Protein AF-A0A0F8ZTJ8-F1 (afdb_monomer_lite)

Radius of gyration: 29.64 Å; chains: 1; bounding box: 75×30×81 Å

Foldseek 3Di:
DDWPDDPVDGARWQWDQDPPQGIATDGQPHNDPVVSVVLNVVLVVCVVVVVSQLVNCNRVPLDHSVVQVVCVVVVNPLLRDGPQQSAQLLVLQVVCLVPDPDDPVVSVLSVLLSVLLVVQDDPNDGLNCSLVSLVSSCVVCLVPLVSSVSNLVSNLVSCCVPVRDPGPSNVSSVPPDGRDDDDDPDQDQDAPVVLVVLLVPFDPLLSLLLQLCLAQLDDSVQWQQVVQWDDDVQWIWTWGDDDPGIDIATDGCPDDRDHRPDDLVRSQVRSVPDPDPDDSNSSSVNNLVVCVVVVNDPVVSVRSND

pLDDT: mean 89.94, std 10.25, range [39.06, 98.31]

Secondary structure (DSSP, 8-state):
-----STT--PPEEEEEETTTEEEEEE-S---HHHHHHHHHHHHHHHHTT-HHHHHHHHHTSS-HHHHHHHHHTT-GGG---TTTSSBHHHHHHHHHHHS---HHHHHHHHHHHHHHHTTS-TT-BGGGHHHHHHHHHHHTTT-HHHHHHHHHHHHHHHHHHT-TT-HHHHHHHHSPPPPPPPP----PPPHHHHHHHHHHS-HHHHHHHHHHHHH---IIIIIITT-EEEETTEEEEEEEETTEEEEEEEE-SS-PPP--S-HHHHHHHHHTSSS---HHHHHHHHHHHHHHTT--HHHHHHHH-

Structure (mmCIF, N/CA/C/O backbone):
data_AF-A0A0F8ZTJ8-F1
#
_entry.id   AF-A0A0F8ZTJ8-F1
#
loop_
_atom_site.group_PDB
_atom_site.id
_atom_site.type_symbol
_atom_site.label_atom_id
_atom_site.label_alt_id
_atom_site.label_comp_id
_atom_site.label_asym_id
_atom_site.label_entity_id
_atom_site.label_seq_id
_atom_site.pdbx_PDB_ins_code
_atom_site.Cartn_x
_atom_site.Cartn_y
_atom_site.Cartn_z
_atom_site.occupancy
_atom_site.B_iso_or_equiv
_atom_site.auth_seq_id
_atom_site.auth_comp_id
_atom_site.auth_asym_id
_atom_site.auth_atom_id
_atom_site.pdbx_PDB_model_num
ATOM 1 N N . MET A 1 1 ? -31.359 4.319 43.689 1.00 46.50 1 MET A N 1
ATOM 2 C CA . MET A 1 1 ? -31.024 4.278 42.246 1.00 46.50 1 MET A CA 1
ATOM 3 C C . MET A 1 1 ? -31.509 5.568 41.610 1.00 46.50 1 MET A C 1
ATOM 5 O O . MET A 1 1 ? -32.707 5.733 41.454 1.00 46.50 1 MET A O 1
ATOM 9 N N . THR A 1 2 ? -30.616 6.508 41.314 1.00 40.88 2 THR A N 1
ATOM 10 C CA . THR A 1 2 ? -31.000 7.793 40.710 1.00 40.88 2 THR A CA 1
ATOM 11 C C . THR A 1 2 ? -30.867 7.669 39.195 1.00 40.88 2 THR A C 1
ATOM 13 O O . THR A 1 2 ? -29.761 7.525 38.681 1.00 40.88 2 THR A O 1
ATOM 16 N N . ALA A 1 3 ? -31.993 7.636 38.484 1.00 40.09 3 ALA A N 1
ATOM 17 C CA . ALA A 1 3 ? -32.023 7.660 37.026 1.00 40.09 3 ALA A CA 1
ATOM 18 C C . ALA A 1 3 ? -31.893 9.108 36.531 1.00 40.09 3 ALA A C 1
ATOM 20 O O . ALA A 1 3 ? -32.418 10.022 37.163 1.00 40.09 3 ALA A O 1
ATOM 21 N N . TRP A 1 4 ? -31.243 9.328 35.385 1.00 43.91 4 TRP A N 1
ATOM 22 C CA . TRP A 1 4 ? -31.397 10.592 34.667 1.00 43.91 4 TRP A CA 1
ATOM 23 C C . TRP A 1 4 ? -32.703 10.467 33.882 1.00 43.91 4 TRP A C 1
ATOM 25 O O . TRP A 1 4 ? -32.743 9.871 32.806 1.00 43.91 4 TRP A O 1
ATOM 35 N N . GLN A 1 5 ? -33.804 10.904 34.488 1.00 45.72 5 GLN A N 1
ATOM 36 C CA . GLN A 1 5 ? -35.096 10.987 33.817 1.00 45.72 5 GLN A CA 1
ATOM 37 C C . GLN A 1 5 ? -35.321 12.433 33.392 1.00 45.72 5 GLN A C 1
ATOM 39 O O . GLN A 1 5 ? -35.841 13.240 34.152 1.00 45.72 5 GLN A O 1
ATOM 44 N N . SER A 1 6 ? -34.945 12.746 32.156 1.00 39.84 6 SER A N 1
ATOM 45 C CA . SER A 1 6 ? -35.575 13.839 31.423 1.00 39.84 6 SER A CA 1
ATOM 46 C C . SER A 1 6 ? -36.781 13.243 30.683 1.00 39.84 6 SER A C 1
ATOM 48 O O . SER A 1 6 ? -36.645 12.270 29.940 1.00 39.84 6 SER A O 1
ATOM 50 N N . ASN A 1 7 ? -37.989 13.744 30.958 1.00 39.06 7 ASN A N 1
ATOM 51 C CA . ASN A 1 7 ? -39.230 13.435 30.226 1.00 39.06 7 ASN A CA 1
ATOM 52 C C . ASN A 1 7 ? -39.572 11.939 30.020 1.00 39.06 7 ASN A C 1
ATOM 54 O O . ASN A 1 7 ? -39.909 11.525 28.911 1.00 39.06 7 ASN A O 1
ATOM 58 N N . LYS A 1 8 ? -39.493 11.097 31.068 1.00 47.09 8 LYS A N 1
ATOM 59 C CA . LYS A 1 8 ? -39.833 9.647 31.023 1.00 47.09 8 LYS A CA 1
ATOM 60 C C . LYS A 1 8 ? -39.079 8.831 29.945 1.00 47.09 8 LYS A C 1
ATOM 62 O O . LYS A 1 8 ? -39.413 7.674 29.682 1.00 47.09 8 LYS A O 1
ATOM 67 N N . ARG A 1 9 ? -38.020 9.390 29.349 1.00 48.97 9 ARG A N 1
ATOM 68 C CA . ARG A 1 9 ? -37.145 8.758 28.354 1.00 48.97 9 ARG A CA 1
ATOM 69 C C . ARG A 1 9 ? -35.707 8.833 28.869 1.00 48.97 9 ARG A C 1
ATOM 71 O O . ARG A 1 9 ? -35.021 9.826 28.686 1.00 48.97 9 ARG A O 1
ATOM 78 N N . GLY A 1 10 ? -35.256 7.778 29.544 1.00 63.38 10 GLY A N 1
ATOM 79 C CA . GLY A 1 10 ? -33.895 7.700 30.078 1.00 63.38 10 GLY A CA 1
ATOM 80 C C . GLY A 1 10 ? -33.459 6.264 30.355 1.00 63.38 10 GLY A C 1
ATOM 81 O O . GLY A 1 10 ? -34.294 5.363 30.471 1.00 63.38 10 GLY A O 1
ATOM 82 N N . THR A 1 11 ? -32.148 6.050 30.426 1.00 80.25 11 THR A N 1
ATOM 83 C CA . THR A 1 11 ? -31.515 4.773 30.794 1.00 80.25 11 THR A CA 1
ATOM 84 C C . THR A 1 11 ? -31.002 4.843 32.227 1.00 80.25 11 THR A C 1
ATOM 86 O O . THR A 1 11 ? -30.747 5.934 32.743 1.00 80.25 11 THR A O 1
ATOM 89 N N . LEU A 1 12 ? -30.806 3.695 32.871 1.00 84.19 12 LEU A N 1
ATOM 90 C CA . LEU A 1 12 ? -30.227 3.647 34.211 1.00 84.19 12 LEU A CA 1
ATOM 91 C C . LEU A 1 12 ? -28.815 4.263 34.204 1.00 84.19 12 LEU A C 1
ATOM 93 O O . LEU A 1 12 ? -28.109 4.195 33.194 1.00 84.19 12 LEU A O 1
ATOM 97 N N . ILE A 1 13 ? -28.400 4.885 35.308 1.00 85.12 13 ILE A N 1
ATOM 98 C CA . ILE A 1 13 ? -27.066 5.491 35.416 1.00 85.12 13 ILE A CA 1
ATOM 99 C C . ILE A 1 13 ? -26.073 4.450 35.921 1.00 85.12 13 ILE A C 1
ATOM 101 O O . ILE A 1 13 ? -26.285 3.821 36.958 1.0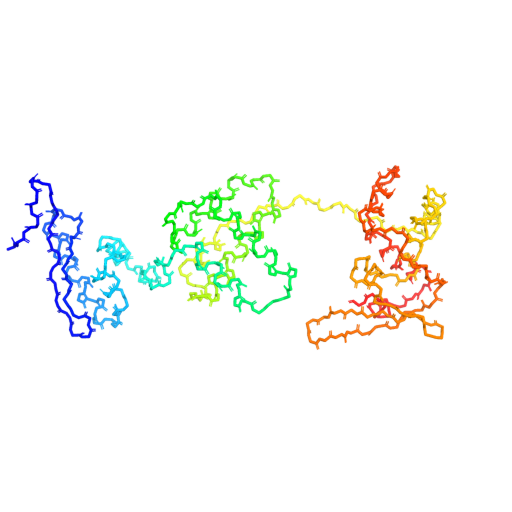0 85.12 13 ILE A O 1
ATOM 105 N N . LEU A 1 14 ? -24.952 4.336 35.217 1.00 87.62 14 LEU A N 1
ATOM 106 C CA . LEU A 1 14 ? -23.765 3.653 35.699 1.00 87.62 14 LEU A CA 1
ATOM 107 C C . LEU A 1 14 ? -22.948 4.650 36.526 1.00 87.62 14 LEU A C 1
ATOM 109 O O . LEU A 1 14 ? -22.481 5.658 35.991 1.00 87.62 14 LEU A O 1
ATOM 113 N N . LYS A 1 15 ? -22.831 4.404 37.836 1.00 91.06 15 LYS A N 1
ATOM 114 C CA . LYS A 1 15 ? -22.113 5.274 38.777 1.00 91.06 15 LYS A CA 1
ATOM 115 C C . LYS A 1 15 ? -21.113 4.457 39.589 1.00 91.06 15 LYS A C 1
ATOM 117 O O . LYS A 1 15 ? -21.513 3.680 40.453 1.00 91.06 15 LYS A O 1
ATOM 122 N N . ARG A 1 16 ? -19.823 4.650 39.323 1.00 92.94 16 ARG A N 1
ATOM 123 C CA . ARG A 1 16 ? -18.706 3.954 39.979 1.00 92.94 16 ARG A CA 1
ATOM 124 C C . ARG A 1 16 ? -17.533 4.907 40.167 1.00 92.94 16 ARG A C 1
ATOM 126 O O . ARG A 1 16 ? -17.379 5.848 39.398 1.00 92.94 16 ARG A O 1
ATOM 133 N N . THR A 1 17 ? -16.699 4.639 41.161 1.00 93.38 17 THR A N 1
ATOM 134 C CA . THR A 1 17 ? -15.440 5.359 41.370 1.00 93.38 17 THR A CA 1
ATOM 135 C C . THR A 1 17 ? -14.336 4.329 41.525 1.00 93.38 17 THR A C 1
ATOM 137 O O . THR A 1 17 ? -14.512 3.373 42.278 1.00 93.38 17 THR A O 1
ATOM 140 N N . PHE A 1 18 ? -13.227 4.523 40.817 1.00 93.88 18 PHE A N 1
ATOM 141 C CA . PHE A 1 18 ? -12.054 3.657 40.896 1.00 93.88 18 PHE A CA 1
ATOM 142 C C . PHE A 1 18 ? -10.805 4.502 41.183 1.00 93.88 18 PHE A C 1
ATOM 144 O O . PHE A 1 18 ? -10.640 5.549 40.550 1.00 93.88 18 PHE A O 1
ATOM 151 N N . PRO A 1 19 ? -9.918 4.091 42.106 1.00 89.44 19 PRO A N 1
ATOM 152 C CA . PRO A 1 19 ? -8.623 4.746 42.286 1.00 89.44 19 PRO A CA 1
ATOM 153 C C . PRO A 1 19 ? -7.818 4.759 40.977 1.00 89.44 19 PRO A C 1
ATOM 155 O O . PRO A 1 19 ? -7.813 3.766 40.254 1.00 89.44 19 PRO A O 1
ATOM 158 N N . GLY A 1 20 ? -7.171 5.880 40.649 1.00 88.56 20 GLY A N 1
ATOM 159 C CA . GLY A 1 20 ? -6.411 6.063 39.399 1.00 88.56 20 GLY A CA 1
ATOM 160 C C . GLY A 1 20 ? -7.246 6.486 38.182 1.00 88.56 20 GLY A C 1
ATOM 161 O O . GLY A 1 20 ? -6.749 7.230 37.351 1.00 88.56 20 GLY A O 1
ATOM 162 N N . VAL A 1 21 ? -8.531 6.114 38.113 1.00 89.81 21 VAL A N 1
ATOM 163 C CA . VAL A 1 21 ? -9.445 6.515 37.017 1.00 89.81 21 VAL A CA 1
ATOM 164 C C . VAL A 1 21 ? -10.408 7.629 37.451 1.00 89.81 21 VAL A C 1
ATOM 166 O O . VAL A 1 21 ? -10.824 8.459 36.649 1.00 89.81 21 VAL A O 1
ATOM 169 N N . GLY A 1 22 ? -10.788 7.695 38.725 1.00 91.25 22 GLY A N 1
ATOM 170 C CA . GLY A 1 22 ? -11.761 8.666 39.227 1.00 91.25 22 GLY A CA 1
ATOM 171 C C . GLY A 1 22 ? -13.216 8.219 39.045 1.00 91.25 22 GLY A C 1
ATOM 172 O O . GLY A 1 22 ? -13.531 7.026 39.041 1.00 91.25 22 GLY A O 1
ATOM 173 N N . ARG A 1 23 ? -14.142 9.186 38.982 1.00 93.94 23 ARG A N 1
ATOM 174 C CA . ARG A 1 23 ? -15.594 8.936 38.992 1.00 93.94 23 ARG A CA 1
ATOM 175 C C . ARG A 1 23 ? -16.140 8.727 37.580 1.00 93.94 23 ARG A C 1
ATOM 177 O O . ARG A 1 23 ? -16.163 9.649 36.773 1.00 93.94 23 ARG A O 1
ATOM 184 N N . ILE A 1 24 ? -16.704 7.549 37.339 1.00 92.31 24 ILE A N 1
ATOM 185 C CA . ILE A 1 24 ? -17.483 7.211 36.147 1.00 92.31 24 ILE A CA 1
ATOM 186 C C . ILE A 1 24 ? -18.959 7.449 36.459 1.00 92.31 24 ILE A C 1
ATOM 188 O O . ILE A 1 24 ? -19.551 6.758 37.289 1.00 92.31 24 ILE A O 1
ATOM 192 N N . GLN A 1 25 ? -19.561 8.429 35.787 1.00 92.19 25 GLN A N 1
ATOM 193 C CA . GLN A 1 25 ? -21.003 8.663 35.808 1.00 92.19 25 GLN A CA 1
ATOM 194 C C . GLN A 1 25 ? -21.506 8.844 34.376 1.00 92.19 25 GLN A C 1
ATOM 196 O O . GLN A 1 25 ? -21.320 9.900 33.766 1.00 92.19 25 GLN A O 1
ATOM 201 N N . ARG A 1 26 ? -22.125 7.793 33.833 1.00 89.88 26 ARG A N 1
ATOM 202 C CA . ARG A 1 26 ? -22.587 7.741 32.440 1.00 89.88 26 ARG A CA 1
ATOM 203 C C . ARG A 1 26 ? -23.937 7.044 32.326 1.00 89.88 26 ARG A C 1
ATOM 205 O O . ARG A 1 26 ? -24.303 6.213 33.158 1.00 89.88 26 ARG A O 1
ATOM 212 N N . ALA A 1 27 ? -24.684 7.386 31.280 1.00 88.06 27 ALA A N 1
ATOM 213 C CA . ALA A 1 27 ? -25.861 6.622 30.894 1.00 88.06 27 ALA A CA 1
ATOM 214 C C . ALA A 1 27 ? -25.432 5.197 30.518 1.00 88.06 27 ALA A C 1
ATOM 216 O O . ALA A 1 27 ? -24.542 5.005 29.693 1.00 88.06 27 ALA A O 1
ATOM 217 N N . SER A 1 28 ? -26.062 4.197 31.135 1.00 86.31 28 SER A N 1
ATOM 218 C CA . SER A 1 28 ? -25.743 2.790 30.876 1.00 86.31 28 SER A CA 1
ATOM 219 C C . SER A 1 28 ? -26.222 2.307 29.511 1.00 86.31 28 SER A C 1
ATOM 221 O O . SER A 1 28 ? -25.792 1.248 29.084 1.00 86.31 28 SER A O 1
ATOM 223 N N . GLY A 1 29 ? -27.131 3.028 28.843 1.00 85.88 29 GLY A N 1
ATOM 224 C CA . GLY A 1 29 ? -27.739 2.578 27.589 1.00 85.88 29 GLY A CA 1
ATOM 225 C C . GLY A 1 29 ? -28.858 1.540 27.764 1.00 85.88 29 GLY A C 1
ATOM 226 O O . GLY A 1 29 ? -29.531 1.215 26.793 1.00 85.88 29 GLY A O 1
ATOM 227 N N . THR A 1 30 ? -29.107 1.048 28.984 1.00 85.94 30 THR A N 1
ATOM 228 C CA . THR A 1 30 ? -30.142 0.044 29.278 1.00 85.94 30 THR A CA 1
ATOM 229 C C . THR A 1 30 ? -31.176 0.548 30.289 1.00 85.94 30 THR A C 1
ATOM 231 O O . THR A 1 30 ? -30.902 1.416 31.122 1.00 85.94 30 THR A O 1
ATOM 234 N N . LYS A 1 31 ? -32.393 0.003 30.213 1.00 87.19 31 LYS A N 1
ATOM 235 C CA . LYS A 1 31 ? -33.445 0.170 31.232 1.00 87.19 31 LYS A CA 1
ATOM 236 C C . LYS A 1 31 ? -33.551 -1.040 32.166 1.00 87.19 31 LYS A C 1
ATOM 238 O O . LYS A 1 31 ? -34.262 -0.958 33.159 1.00 87.19 31 LYS A O 1
ATOM 243 N N . ASP A 1 32 ? -32.857 -2.135 31.853 1.00 87.88 32 ASP A N 1
ATOM 244 C CA . ASP A 1 32 ? -32.900 -3.377 32.622 1.00 87.88 32 ASP A CA 1
ATOM 245 C C . ASP A 1 32 ? -31.916 -3.337 33.813 1.00 87.88 32 ASP A C 1
ATOM 247 O O . ASP A 1 32 ? -30.700 -3.217 33.604 1.00 87.88 32 ASP A O 1
ATOM 251 N N . PRO A 1 33 ? -32.403 -3.476 35.063 1.00 87.62 33 PRO A N 1
ATOM 252 C CA . PRO A 1 33 ? -31.556 -3.523 36.251 1.00 87.62 33 PRO A CA 1
ATOM 253 C C . PRO A 1 33 ? -30.555 -4.684 36.268 1.00 87.62 33 PRO A C 1
ATOM 255 O O . PRO A 1 33 ? -29.457 -4.519 36.804 1.00 87.62 33 PRO A O 1
ATOM 258 N N . LYS A 1 34 ? -30.885 -5.847 35.681 1.00 90.19 34 LYS A N 1
ATOM 259 C 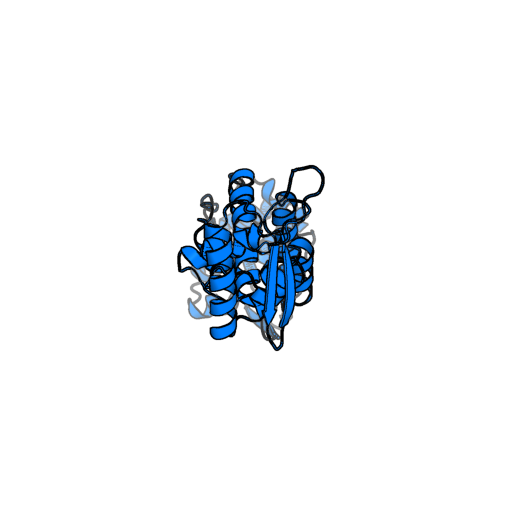CA . LYS A 1 34 ? -29.960 -6.995 35.641 1.00 90.19 34 LYS A CA 1
ATOM 260 C C . LYS A 1 34 ? -28.759 -6.693 34.752 1.00 90.19 34 LYS A C 1
ATOM 262 O O . LYS A 1 34 ? -27.620 -6.879 35.176 1.00 90.19 34 LYS A O 1
ATOM 267 N N . THR A 1 35 ? -29.004 -6.142 33.565 1.00 89.31 35 THR A N 1
ATOM 268 C CA . THR A 1 35 ? -27.941 -5.665 32.671 1.00 89.31 35 THR A CA 1
ATOM 269 C C . THR A 1 35 ? -27.086 -4.586 33.343 1.00 89.31 35 THR A C 1
ATOM 271 O O . THR A 1 35 ? -25.864 -4.630 33.242 1.00 89.31 35 THR A O 1
ATOM 274 N N . LEU A 1 36 ? -27.687 -3.651 34.092 1.00 89.69 36 LEU A N 1
ATOM 275 C CA . LEU A 1 36 ? -26.921 -2.654 34.852 1.00 89.69 36 LEU A CA 1
ATOM 276 C C . LEU A 1 36 ? -26.019 -3.292 35.921 1.00 89.69 36 LEU A C 1
ATOM 278 O O . LEU A 1 36 ? -24.887 -2.844 36.112 1.00 89.69 36 LEU A O 1
ATOM 282 N N . LYS A 1 37 ? -26.497 -4.319 36.631 1.00 91.38 37 LYS A N 1
ATOM 283 C CA . LYS A 1 37 ? -25.672 -5.060 37.594 1.00 91.38 37 LYS A CA 1
ATOM 284 C C . LYS A 1 37 ? -24.466 -5.696 36.893 1.00 91.38 37 LYS A C 1
ATOM 286 O O . LYS A 1 37 ? -23.341 -5.457 37.323 1.00 91.38 37 LYS A O 1
ATOM 291 N N . GLY A 1 38 ? -24.695 -6.369 35.764 1.00 91.56 38 GLY A N 1
ATOM 292 C CA . GLY A 1 38 ? -23.626 -6.940 34.938 1.00 91.56 38 GLY A CA 1
ATOM 293 C C . GLY A 1 38 ? -22.611 -5.895 34.460 1.00 91.56 38 GLY A C 1
ATOM 294 O O . GLY A 1 38 ? -21.409 -6.114 34.557 1.00 91.56 38 GLY A O 1
ATOM 295 N N . LEU A 1 39 ? -23.065 -4.707 34.045 1.00 92.50 39 LEU A N 1
ATOM 296 C CA . LEU A 1 39 ? -22.171 -3.599 33.683 1.00 92.50 39 LEU A CA 1
ATOM 297 C C . LEU A 1 39 ? -21.269 -3.160 34.849 1.00 92.50 39 LEU A C 1
ATOM 299 O O . LEU A 1 39 ? -20.094 -2.873 34.638 1.00 92.50 39 LEU A O 1
ATOM 303 N N . ASN A 1 40 ? -21.788 -3.107 36.080 1.00 92.69 40 ASN A N 1
ATOM 304 C CA . ASN A 1 40 ? -20.974 -2.767 37.253 1.00 92.69 40 ASN A CA 1
ATOM 305 C C . ASN A 1 40 ? -19.931 -3.849 37.571 1.00 92.69 40 ASN A C 1
ATOM 307 O O . ASN A 1 40 ? -18.803 -3.526 37.954 1.00 92.69 40 ASN A O 1
ATOM 311 N N . GLU A 1 41 ? -20.302 -5.118 37.405 1.00 93.38 41 GLU A N 1
ATOM 312 C CA . GLU A 1 41 ? -19.388 -6.253 37.546 1.00 93.38 41 GLU A CA 1
ATOM 313 C C . GLU A 1 41 ? -18.289 -6.191 36.475 1.00 93.38 41 GLU A C 1
ATOM 315 O O . GLU A 1 41 ? -17.115 -6.237 36.828 1.00 93.38 41 GLU A O 1
ATOM 320 N N . MET A 1 42 ? -18.636 -5.932 35.206 1.00 94.19 42 MET A N 1
ATOM 321 C CA . MET A 1 42 ? -17.667 -5.709 34.121 1.00 94.19 42 MET A CA 1
ATOM 322 C C . MET A 1 42 ? -16.653 -4.620 34.464 1.00 94.19 42 MET A C 1
ATOM 324 O O . MET A 1 42 ? -15.457 -4.849 34.317 1.00 94.19 42 MET A O 1
ATOM 328 N N . LEU A 1 43 ? -17.095 -3.442 34.926 1.00 94.44 43 LEU A N 1
ATOM 329 C CA . LEU A 1 43 ? -16.160 -2.366 35.278 1.00 94.44 43 LEU A CA 1
ATOM 330 C C . LEU A 1 43 ? -15.191 -2.788 36.393 1.00 94.44 43 LEU A C 1
ATOM 332 O O . LEU A 1 43 ? -14.032 -2.387 36.386 1.00 94.44 43 LEU A O 1
ATOM 336 N N . THR A 1 44 ? -15.660 -3.602 37.342 1.00 93.81 44 THR A N 1
ATOM 337 C CA . THR A 1 44 ? -14.815 -4.144 38.416 1.00 93.81 44 THR A CA 1
ATOM 338 C C . THR A 1 44 ? -13.800 -5.142 37.862 1.00 93.81 44 THR A C 1
ATOM 340 O O . THR A 1 44 ? -12.621 -5.053 38.187 1.00 93.81 44 THR A O 1
ATOM 343 N N . SER A 1 45 ? -14.226 -6.044 36.976 1.00 93.19 45 SER A N 1
ATOM 344 C CA . SER A 1 45 ? -13.334 -7.000 36.313 1.00 93.19 45 SER A CA 1
ATOM 345 C C . SER A 1 45 ? -12.273 -6.312 35.458 1.00 93.19 45 SER A C 1
ATOM 347 O O . SER A 1 45 ? -11.108 -6.688 35.524 1.00 93.19 45 SER A O 1
ATOM 349 N N . LEU A 1 46 ? -12.648 -5.284 34.687 1.00 92.50 46 LEU A N 1
ATOM 350 C CA . LEU A 1 46 ? -11.710 -4.492 33.885 1.00 92.50 46 LEU A CA 1
ATOM 351 C C . LEU A 1 46 ? -10.680 -3.778 34.766 1.00 92.50 46 LEU A C 1
ATOM 353 O O . LEU A 1 46 ? -9.497 -3.782 34.437 1.00 92.50 46 LEU A O 1
ATOM 357 N N . TYR A 1 47 ? -11.114 -3.221 35.902 1.00 93.19 47 TYR A N 1
ATOM 358 C CA . TYR A 1 47 ? -10.218 -2.602 36.879 1.00 93.19 47 TYR A CA 1
ATOM 359 C C . TYR A 1 47 ? -9.214 -3.611 37.444 1.00 93.19 47 TYR A C 1
ATOM 361 O O . TYR A 1 47 ? -8.010 -3.374 37.404 1.00 93.19 47 TYR A O 1
ATOM 369 N N . ASN A 1 48 ? -9.703 -4.765 37.900 1.00 92.06 48 ASN A N 1
ATOM 370 C CA . ASN A 1 48 ? -8.866 -5.821 38.469 1.00 92.06 48 ASN A CA 1
ATOM 371 C C . ASN A 1 48 ? -7.897 -6.422 37.437 1.00 92.06 48 ASN A C 1
ATOM 373 O O . ASN A 1 48 ? -6.801 -6.837 37.794 1.00 92.06 48 ASN A O 1
ATOM 377 N N . ALA A 1 49 ? -8.281 -6.440 36.159 1.00 88.94 49 ALA A N 1
ATOM 378 C CA . ALA A 1 49 ? -7.431 -6.865 35.050 1.00 88.94 49 ALA A CA 1
ATOM 379 C C . ALA A 1 49 ? -6.446 -5.776 34.573 1.00 88.94 49 ALA A C 1
ATOM 381 O O . ALA A 1 49 ? -5.737 -5.987 33.591 1.00 88.94 49 ALA A O 1
ATOM 382 N N . GLY A 1 50 ? -6.425 -4.599 35.210 1.00 88.88 50 GLY A N 1
ATOM 383 C CA . GLY A 1 50 ? -5.532 -3.495 34.852 1.00 88.88 50 GLY A CA 1
ATOM 384 C C . GLY A 1 50 ? -5.903 -2.756 33.561 1.00 88.88 50 GLY A C 1
ATOM 385 O O . GLY A 1 50 ? -5.117 -1.942 33.081 1.00 88.88 50 GLY A O 1
ATOM 386 N N . ARG A 1 51 ? -7.097 -2.985 32.996 1.00 89.06 51 ARG A N 1
ATOM 387 C CA . ARG A 1 51 ? -7.603 -2.301 31.789 1.00 89.06 51 ARG A CA 1
ATOM 388 C C . ARG A 1 51 ? -8.164 -0.917 32.115 1.00 89.06 51 ARG A C 1
ATOM 390 O O . ARG A 1 51 ? -9.334 -0.617 31.864 1.00 89.06 51 ARG A O 1
ATOM 397 N N . LEU A 1 52 ? -7.321 -0.082 32.725 1.00 91.38 52 LEU A N 1
ATOM 398 C CA . LEU A 1 52 ? -7.668 1.290 33.104 1.00 91.38 52 LEU A CA 1
ATOM 399 C C . LEU A 1 52 ? -7.960 2.152 31.870 1.00 91.38 52 LEU A C 1
ATOM 401 O O . LEU A 1 52 ? -8.863 2.980 31.919 1.00 91.38 52 LEU A O 1
ATOM 405 N N . ASP A 1 53 ? -7.292 1.864 30.750 1.00 88.19 53 ASP A N 1
ATOM 406 C CA . ASP A 1 53 ? -7.515 2.482 29.441 1.00 88.19 53 ASP A CA 1
ATOM 407 C C . ASP A 1 53 ? -8.994 2.431 29.016 1.00 88.19 53 ASP A C 1
ATOM 409 O O . ASP A 1 53 ? -9.576 3.440 28.623 1.00 88.19 53 ASP A O 1
ATOM 413 N N . VAL A 1 54 ? -9.648 1.275 29.163 1.00 90.25 54 VAL A N 1
ATOM 414 C CA . VAL A 1 54 ? -11.069 1.107 28.809 1.00 90.25 54 VAL A CA 1
ATOM 415 C C . VAL A 1 54 ? -11.971 1.881 29.771 1.00 90.25 54 VAL A C 1
ATOM 417 O O . VAL A 1 54 ? -12.976 2.467 29.365 1.00 90.25 54 VAL A O 1
ATOM 420 N N . LEU A 1 55 ? -11.625 1.891 31.061 1.00 91.88 55 LEU A N 1
ATOM 421 C CA . LEU A 1 55 ? -12.394 2.599 32.082 1.00 91.88 55 LEU A CA 1
ATOM 422 C C . LEU A 1 55 ? -12.342 4.115 31.878 1.00 91.88 55 LEU A C 1
ATOM 424 O O . LEU A 1 55 ? -13.367 4.775 32.037 1.00 91.88 55 LEU A O 1
ATOM 428 N N . GLU A 1 56 ? -11.187 4.653 31.492 1.00 91.38 56 GLU A N 1
ATOM 429 C CA . GLU A 1 56 ? -11.004 6.061 31.133 1.00 91.38 56 GLU A CA 1
ATOM 430 C C . GLU A 1 56 ? -11.810 6.431 29.885 1.00 91.38 56 GLU A C 1
ATOM 432 O O . GLU A 1 56 ? -12.543 7.416 29.903 1.00 91.38 56 GLU A O 1
ATOM 437 N N . LEU A 1 57 ? -11.810 5.588 28.847 1.00 89.88 57 LEU A N 1
ATOM 438 C CA . LEU A 1 57 ? -12.631 5.818 27.652 1.00 89.88 57 LEU A CA 1
ATOM 439 C C . LEU A 1 57 ? -14.132 5.871 27.963 1.00 89.88 57 LEU A C 1
ATOM 441 O O . LEU A 1 57 ? -14.853 6.722 27.430 1.00 89.88 57 LEU A O 1
ATOM 445 N N . ILE A 1 58 ? -14.615 4.995 28.851 1.00 91.19 58 ILE A N 1
ATOM 446 C CA . ILE A 1 58 ? -16.003 5.039 29.329 1.00 91.19 58 ILE A CA 1
ATOM 447 C C . ILE A 1 58 ? -16.232 6.300 30.171 1.00 91.19 58 ILE A C 1
ATOM 449 O O . ILE A 1 58 ? -17.241 6.986 29.986 1.00 91.19 58 ILE A O 1
ATOM 453 N N . ARG A 1 59 ? -15.315 6.611 31.098 1.00 91.50 59 ARG A N 1
ATOM 454 C CA . ARG A 1 59 ? -15.379 7.795 31.968 1.00 91.50 59 ARG A CA 1
ATOM 455 C C . ARG A 1 59 ? -15.534 9.060 31.146 1.00 91.50 59 ARG A C 1
ATOM 457 O O . ARG A 1 59 ? -16.407 9.858 31.466 1.00 91.50 59 ARG A O 1
ATOM 464 N N . ASP A 1 60 ? -14.736 9.205 30.100 1.00 88.25 60 ASP A N 1
ATOM 465 C CA . ASP A 1 60 ? -14.671 10.406 29.274 1.00 88.25 60 ASP A CA 1
ATOM 466 C C . ASP A 1 60 ? -15.816 10.432 28.252 1.00 88.25 60 ASP A C 1
ATOM 468 O O . ASP A 1 60 ? -16.272 11.496 27.845 1.00 88.25 60 ASP A O 1
ATOM 472 N N . GLY A 1 61 ? -16.457 9.285 28.009 1.00 84.38 61 GLY A N 1
ATOM 473 C CA . GLY A 1 61 ? -17.629 9.155 27.142 1.00 84.38 61 GLY A CA 1
ATOM 474 C C . GLY A 1 61 ? -17.275 8.891 25.682 1.00 84.38 61 GLY A C 1
ATOM 475 O O . GLY A 1 61 ? -18.148 9.006 24.826 1.00 84.38 61 GLY A O 1
ATOM 476 N N . HIS A 1 62 ? -16.026 8.514 25.408 1.00 84.50 62 HIS A N 1
ATOM 477 C CA . HIS A 1 62 ? -15.575 8.094 24.084 1.00 84.50 62 HIS A CA 1
ATOM 478 C C . HIS A 1 62 ? -16.164 6.744 23.668 1.00 84.50 62 HIS A C 1
ATOM 480 O O . HIS A 1 62 ? -16.331 6.496 22.479 1.00 84.50 62 HIS A O 1
ATOM 486 N N . VAL A 1 63 ? -16.504 5.884 24.635 1.00 86.50 63 VAL A N 1
ATOM 487 C CA . VAL A 1 63 ? -17.129 4.577 24.390 1.00 86.50 63 VAL A CA 1
ATOM 488 C C . VAL A 1 63 ? -18.349 4.402 25.286 1.00 86.50 63 VAL A C 1
ATOM 490 O O . VAL A 1 63 ? -18.329 4.759 26.469 1.00 86.50 63 VAL A O 1
ATOM 493 N N . LYS A 1 64 ? -19.425 3.819 24.748 1.00 88.56 64 LYS A N 1
ATOM 494 C CA . LYS A 1 64 ? -20.628 3.538 25.540 1.00 88.56 64 LYS A CA 1
ATOM 495 C C . LYS A 1 64 ? -20.455 2.246 26.349 1.00 88.56 64 LYS A C 1
ATOM 497 O O . LYS A 1 64 ? -19.966 1.251 25.816 1.00 88.56 64 LYS A O 1
ATOM 502 N N . PRO A 1 65 ? -20.962 2.174 27.597 1.00 89.81 65 PRO A N 1
ATOM 503 C CA . PRO A 1 65 ? -20.856 0.963 28.415 1.00 89.81 65 PRO A CA 1
ATOM 504 C C . PRO A 1 65 ? -21.376 -0.315 27.737 1.00 89.81 65 PRO A C 1
ATOM 506 O O . PRO A 1 65 ? -20.801 -1.382 27.930 1.00 89.81 65 PRO A O 1
ATOM 509 N N . LEU A 1 66 ? -22.436 -0.220 26.924 1.00 90.69 66 LEU A N 1
ATOM 510 C CA . LEU A 1 66 ? -22.995 -1.376 26.211 1.00 90.69 66 LEU A CA 1
ATOM 511 C C . LEU A 1 66 ? -22.118 -1.895 25.069 1.00 90.69 66 LEU A C 1
ATOM 513 O O . LEU A 1 66 ? -22.169 -3.088 24.777 1.00 90.69 66 LEU A O 1
ATOM 517 N N . GLU A 1 67 ? -21.329 -1.032 24.432 1.00 86.69 67 GLU A N 1
ATOM 518 C CA . GLU A 1 67 ? -20.396 -1.447 23.378 1.00 86.69 67 GLU A CA 1
ATOM 519 C C . GLU A 1 67 ? -19.299 -2.320 23.995 1.00 86.69 67 GLU A C 1
ATOM 521 O O . GLU A 1 67 ? -19.068 -3.439 23.545 1.00 86.69 67 GLU A O 1
ATOM 526 N N . VAL A 1 68 ? -18.735 -1.882 25.125 1.00 89.44 68 VAL A N 1
ATOM 527 C CA . VAL A 1 68 ? -17.760 -2.662 25.907 1.00 89.44 68 VAL A CA 1
ATOM 528 C C . VAL A 1 68 ? -18.375 -3.961 26.435 1.00 89.44 68 VAL A C 1
ATOM 530 O O . VAL A 1 68 ? -17.769 -5.028 26.339 1.00 89.44 68 VAL A O 1
ATOM 533 N N . TRP A 1 69 ? -19.613 -3.897 26.934 1.00 90.00 69 TRP A N 1
ATOM 534 C CA . TRP A 1 69 ? -20.337 -5.056 27.460 1.00 90.00 69 TRP A CA 1
ATOM 535 C C . TRP A 1 69 ? -20.549 -6.162 26.432 1.00 90.00 69 TRP A C 1
ATOM 537 O O . TRP A 1 69 ? -20.465 -7.341 26.780 1.00 90.00 69 TRP A O 1
ATOM 547 N N . LYS A 1 70 ? -20.798 -5.800 25.167 1.00 88.12 70 LYS A N 1
ATOM 548 C CA . LYS A 1 70 ? -20.958 -6.765 24.074 1.00 88.12 70 LYS A CA 1
ATOM 549 C C . LYS A 1 70 ? -19.715 -7.649 23.937 1.00 88.12 70 LYS A C 1
ATOM 551 O O . LYS A 1 70 ? -19.860 -8.867 23.882 1.00 88.12 70 LYS A O 1
ATOM 556 N N . HIS A 1 71 ? -18.525 -7.050 23.936 1.00 86.31 71 HIS A N 1
ATOM 557 C CA . HIS A 1 71 ? -17.255 -7.776 23.827 1.00 86.31 71 HIS A CA 1
ATOM 558 C C . HIS A 1 71 ? -16.915 -8.529 25.119 1.00 86.31 71 HIS A C 1
ATOM 560 O O . HIS A 1 71 ? -16.586 -9.713 25.078 1.00 86.31 71 HIS A O 1
ATOM 566 N N . TYR A 1 72 ? -17.107 -7.888 26.277 1.00 88.06 72 TYR A N 1
ATOM 567 C CA . TYR A 1 72 ? -16.854 -8.500 27.584 1.00 88.06 72 TYR A CA 1
ATOM 568 C C . TYR A 1 72 ? -17.673 -9.782 27.807 1.00 88.06 72 TYR A C 1
ATOM 570 O O . TYR A 1 72 ? -17.124 -10.808 28.203 1.00 88.06 72 TYR A O 1
ATOM 578 N N . ARG A 1 73 ? -18.981 -9.760 27.512 1.00 89.56 73 ARG A N 1
ATOM 579 C CA . ARG A 1 73 ? -19.870 -10.916 27.725 1.00 89.56 73 ARG A CA 1
ATOM 580 C C . ARG A 1 73 ? -19.535 -12.102 26.818 1.00 89.56 73 ARG A C 1
ATOM 582 O O . ARG A 1 73 ? -19.799 -13.239 27.190 1.00 89.56 73 ARG A O 1
ATOM 589 N N . LEU A 1 74 ? -18.980 -11.841 25.636 1.00 86.19 74 LEU A N 1
ATOM 590 C CA . LEU A 1 74 ? -18.538 -12.879 24.703 1.00 86.19 74 LEU A CA 1
ATOM 591 C C . LEU A 1 74 ? -17.159 -13.453 25.068 1.00 86.19 74 LEU A C 1
ATOM 593 O O . LEU A 1 74 ? -16.680 -14.344 24.377 1.00 86.19 74 LEU A O 1
ATOM 597 N N . GLY A 1 75 ? -16.519 -12.957 26.135 1.00 82.69 75 GLY A N 1
ATOM 598 C CA . GLY A 1 75 ? -15.152 -13.339 26.487 1.00 82.69 75 GLY A CA 1
ATOM 599 C C . GLY A 1 75 ? -14.112 -12.809 25.498 1.00 82.69 75 GLY A C 1
ATOM 600 O O . GLY A 1 75 ? -12.968 -13.256 25.509 1.00 82.69 75 GLY A O 1
ATOM 601 N N . ASP A 1 76 ? -14.477 -11.836 24.664 1.00 81.38 76 ASP A N 1
ATOM 602 C CA . ASP A 1 76 ? -13.629 -11.304 23.606 1.00 81.38 76 ASP A CA 1
ATOM 603 C C . ASP A 1 76 ? -12.902 -10.035 24.065 1.00 81.38 76 ASP A C 1
ATOM 605 O O . ASP A 1 76 ? -13.175 -8.908 23.648 1.00 81.38 76 ASP A O 1
ATOM 609 N N . TRP A 1 77 ? -11.956 -10.229 24.980 1.00 81.12 77 TRP A N 1
ATOM 610 C CA . TRP A 1 77 ? -11.191 -9.138 25.589 1.00 81.12 77 TRP A CA 1
ATOM 611 C C . TRP A 1 77 ? -10.242 -8.450 24.598 1.00 81.12 77 TRP A C 1
ATOM 613 O O . TRP A 1 77 ? -9.817 -7.315 24.827 1.00 81.12 77 TRP A O 1
ATOM 623 N N . SER A 1 78 ? -9.923 -9.131 23.495 1.00 76.06 78 SER A N 1
ATOM 624 C CA . SER A 1 78 ? -9.029 -8.640 22.445 1.00 76.06 78 SER A CA 1
ATOM 625 C C . SER A 1 78 ? -9.646 -7.526 21.592 1.00 76.06 78 SER A C 1
ATOM 627 O O . SER A 1 78 ? -8.910 -6.697 21.060 1.00 76.06 78 SER A O 1
ATOM 629 N N . HIS A 1 79 ? -10.980 -7.465 21.523 1.00 78.31 79 HIS A N 1
ATOM 630 C CA . HIS A 1 79 ? -11.736 -6.433 20.805 1.00 78.31 79 HIS A CA 1
ATOM 631 C C . HIS A 1 79 ? -12.196 -5.283 21.713 1.00 78.31 79 HIS A C 1
ATOM 633 O O . HIS A 1 79 ? -12.995 -4.442 21.301 1.00 78.31 79 HIS A O 1
ATOM 639 N N . LEU A 1 80 ? -11.721 -5.225 22.963 1.00 84.06 80 LEU A N 1
ATOM 640 C CA . LEU A 1 80 ? -12.038 -4.097 23.833 1.00 84.06 80 LEU A CA 1
ATOM 641 C C . LEU A 1 80 ? -11.382 -2.815 23.293 1.00 84.06 80 LEU A C 1
ATOM 643 O O . LEU A 1 80 ? -10.173 -2.817 23.037 1.00 84.06 80 LEU A O 1
ATOM 647 N N . PRO A 1 81 ? -12.143 -1.715 23.166 1.00 81.06 81 PRO A N 1
ATOM 648 C CA . PRO A 1 81 ? -11.651 -0.490 22.555 1.00 81.06 81 PRO A CA 1
ATOM 649 C C . PRO A 1 81 ? -10.510 0.121 23.367 1.00 81.06 81 PRO A C 1
ATOM 651 O O . PRO A 1 81 ? -10.540 0.143 24.595 1.00 81.06 81 PRO A O 1
ATOM 654 N N . THR A 1 82 ? -9.515 0.647 22.659 1.00 82.19 82 THR A N 1
ATOM 655 C CA . THR A 1 82 ? -8.393 1.420 23.215 1.00 82.19 82 THR A CA 1
ATOM 656 C C . THR A 1 82 ? -8.451 2.865 22.722 1.00 82.19 82 THR A C 1
ATOM 658 O O . THR A 1 82 ? -9.276 3.209 21.877 1.00 82.19 82 THR A O 1
ATOM 661 N N . VAL A 1 83 ? -7.557 3.737 23.198 1.00 80.56 83 VAL A N 1
ATOM 662 C CA . VAL A 1 83 ? -7.505 5.133 22.723 1.00 80.56 83 VAL A CA 1
ATOM 663 C C . VAL A 1 83 ? -7.327 5.228 21.201 1.00 80.56 83 VAL A C 1
ATOM 665 O O . VAL A 1 83 ? -7.896 6.102 20.555 1.00 80.56 83 VAL A O 1
ATOM 668 N N . HIS A 1 84 ? -6.622 4.263 20.603 1.00 83.44 84 HIS A N 1
ATOM 669 C CA . HIS A 1 84 ? -6.458 4.182 19.154 1.00 83.44 84 HIS A CA 1
ATOM 670 C C . HIS A 1 84 ? -7.755 3.819 18.426 1.00 83.44 84 HIS A C 1
ATOM 672 O O . HIS A 1 84 ? -7.942 4.248 17.295 1.00 83.44 84 HIS A O 1
ATOM 678 N N . HIS A 1 85 ? -8.658 3.069 19.063 1.00 85.44 85 HIS A N 1
ATOM 679 C CA . HIS A 1 85 ? -9.915 2.607 18.468 1.00 85.44 85 HIS A CA 1
ATOM 680 C C . HIS A 1 85 ? -10.918 3.743 18.257 1.00 85.44 85 HIS A C 1
ATOM 682 O O . HIS A 1 85 ? -11.673 3.715 17.286 1.00 85.44 85 HIS A O 1
ATOM 688 N N . VAL A 1 86 ? -10.916 4.736 19.149 1.00 87.56 86 VAL A N 1
ATOM 689 C CA . VAL A 1 86 ? -11.846 5.878 19.119 1.00 87.56 86 VAL A CA 1
ATOM 690 C C . VAL A 1 86 ? -11.305 7.077 18.341 1.00 87.56 86 VAL A C 1
ATOM 692 O O . VAL A 1 86 ? -12.018 8.062 18.159 1.00 87.56 86 VAL A O 1
ATOM 695 N N . ALA A 1 87 ? -10.051 7.018 17.886 1.00 90.50 87 ALA A N 1
ATOM 696 C CA . ALA A 1 87 ? -9.457 8.092 17.106 1.00 90.50 87 ALA A CA 1
ATOM 697 C C . ALA A 1 87 ? -10.227 8.285 15.782 1.00 90.50 87 ALA A C 1
ATOM 699 O O . ALA A 1 87 ? -10.562 7.285 15.132 1.00 90.50 87 ALA A O 1
ATOM 700 N N . PRO A 1 88 ? -10.485 9.537 15.349 1.00 95.56 88 PRO A N 1
ATOM 701 C CA . PRO A 1 88 ? -11.075 9.807 14.042 1.00 95.56 88 PRO A CA 1
ATOM 702 C C . PRO A 1 88 ? -10.239 9.175 12.926 1.00 95.56 88 PRO A C 1
ATOM 704 O O . PRO A 1 88 ? -9.027 9.394 12.843 1.00 95.56 88 PRO A O 1
ATOM 707 N N . LEU A 1 89 ? -10.877 8.385 12.061 1.00 96.69 89 LEU A N 1
ATOM 708 C CA . LEU A 1 89 ? -10.174 7.560 11.076 1.00 96.69 89 LEU A CA 1
ATOM 709 C C . LEU A 1 89 ? -9.336 8.402 10.104 1.00 96.69 89 LEU A C 1
ATOM 711 O O . LEU A 1 89 ? -8.194 8.050 9.797 1.00 96.69 89 LEU A O 1
ATOM 715 N N . ALA A 1 90 ? -9.902 9.513 9.625 1.00 96.50 90 ALA A N 1
ATOM 716 C CA . ALA A 1 90 ? -9.242 10.415 8.683 1.00 96.50 90 ALA A CA 1
ATOM 717 C C . ALA A 1 90 ? -7.949 11.001 9.262 1.00 96.50 90 ALA A C 1
ATOM 719 O O . ALA A 1 90 ? -6.895 10.921 8.623 1.00 96.50 90 ALA A O 1
ATOM 720 N N . ASP A 1 91 ? -8.024 11.519 10.488 1.00 96.00 91 ASP A N 1
ATOM 721 C CA . ASP A 1 91 ? -6.899 12.164 11.163 1.00 96.00 91 ASP A CA 1
ATOM 722 C C . ASP A 1 91 ? -5.825 11.145 11.540 1.00 96.00 91 ASP A C 1
ATOM 724 O O . ASP A 1 91 ? -4.633 11.387 11.329 1.00 96.00 91 ASP A O 1
ATOM 728 N N . ALA A 1 92 ? -6.232 9.970 12.031 1.00 96.50 92 ALA A N 1
ATOM 729 C CA . ALA A 1 92 ? -5.313 8.895 12.382 1.00 96.50 92 ALA A CA 1
ATOM 730 C C . ALA A 1 92 ? -4.517 8.396 11.161 1.00 96.50 92 ALA A C 1
ATOM 732 O O . ALA A 1 92 ? -3.290 8.279 11.228 1.00 96.50 92 ALA A O 1
ATOM 733 N N . LEU A 1 93 ? -5.183 8.162 10.021 1.00 97.25 93 LEU A N 1
ATOM 734 C CA . LEU A 1 93 ? -4.512 7.769 8.778 1.00 97.25 93 LEU A CA 1
ATOM 735 C C . LEU A 1 93 ? -3.596 8.874 8.246 1.00 97.25 93 LEU A C 1
ATOM 737 O O . LEU A 1 93 ? -2.476 8.585 7.829 1.00 97.25 93 LEU A O 1
ATOM 741 N N . ALA A 1 94 ? -4.048 10.131 8.243 1.00 96.88 94 ALA A N 1
ATOM 742 C CA . ALA A 1 94 ? -3.245 11.254 7.766 1.00 96.88 94 ALA A CA 1
ATOM 743 C C . ALA A 1 94 ? -1.969 11.435 8.603 1.00 96.88 94 ALA A C 1
ATOM 745 O O . ALA A 1 94 ? -0.878 11.552 8.040 1.00 96.88 94 ALA A O 1
ATOM 746 N N . SER A 1 95 ? -2.106 11.379 9.929 1.00 96.25 95 SER A N 1
ATOM 747 C CA . SER A 1 95 ? -0.994 11.520 10.873 1.00 96.25 95 SER A CA 1
ATOM 748 C C . SER A 1 95 ? 0.010 10.378 10.723 1.00 96.25 95 SER A C 1
ATOM 750 O O . SER A 1 95 ? 1.216 10.612 10.645 1.00 96.25 95 SER A O 1
ATOM 752 N N . TRP A 1 96 ? -0.479 9.139 10.596 1.00 96.69 96 TRP A N 1
ATOM 753 C CA . TRP A 1 96 ? 0.377 7.983 10.341 1.00 96.69 96 TRP A CA 1
ATOM 754 C C . TRP A 1 96 ? 1.130 8.102 9.010 1.00 96.69 96 TRP A C 1
ATOM 756 O O . TRP A 1 96 ? 2.339 7.899 8.989 1.00 96.69 96 TRP A O 1
ATOM 766 N N . ILE A 1 97 ? 0.465 8.478 7.911 1.00 96.62 97 ILE A N 1
ATOM 767 C CA . ILE A 1 97 ? 1.116 8.622 6.593 1.00 96.62 97 ILE A CA 1
ATOM 768 C C . ILE A 1 97 ? 2.220 9.684 6.623 1.00 96.62 97 ILE A C 1
ATOM 770 O O . ILE A 1 97 ? 3.261 9.495 5.989 1.00 96.62 97 ILE A O 1
ATOM 774 N N . ALA A 1 98 ? 2.008 10.785 7.348 1.00 94.56 98 ALA A N 1
ATOM 775 C CA . ALA A 1 98 ? 3.008 11.838 7.499 1.00 94.56 98 ALA A CA 1
ATOM 776 C C . ALA A 1 98 ? 4.259 11.341 8.245 1.00 94.56 98 ALA A C 1
ATOM 778 O O . ALA A 1 98 ? 5.375 11.639 7.824 1.00 94.56 98 ALA A O 1
ATOM 779 N N . ALA A 1 99 ? 4.074 10.540 9.299 1.00 93.56 99 ALA A N 1
ATOM 780 C CA . ALA A 1 99 ? 5.162 9.994 10.110 1.00 93.56 99 ALA A CA 1
ATOM 781 C C . ALA A 1 99 ? 5.802 8.713 9.535 1.00 93.56 99 ALA A C 1
ATOM 783 O O . ALA A 1 99 ? 6.875 8.308 9.979 1.00 93.56 99 ALA A O 1
ATOM 784 N N . HIS A 1 100 ? 5.159 8.042 8.574 1.00 92.31 100 HIS A N 1
ATOM 785 C CA . HIS A 1 100 ? 5.626 6.754 8.068 1.00 92.31 100 HIS A CA 1
ATOM 786 C C . HIS A 1 100 ? 6.912 6.896 7.239 1.00 92.31 100 HIS A C 1
ATOM 788 O O . HIS A 1 100 ? 6.937 7.577 6.205 1.00 92.31 100 HIS A O 1
ATOM 794 N N . ASP A 1 101 ? 7.971 6.201 7.668 1.00 89.62 101 ASP A N 1
ATOM 795 C CA . ASP A 1 101 ? 9.269 6.197 6.992 1.00 89.62 101 ASP A CA 1
ATOM 796 C C . ASP A 1 101 ? 9.198 5.466 5.643 1.00 89.62 101 ASP A C 1
ATOM 798 O O . ASP A 1 101 ? 9.289 4.238 5.531 1.00 89.62 101 ASP A O 1
ATOM 802 N N . CYS A 1 102 ? 8.983 6.246 4.587 1.00 88.00 102 CYS A N 1
ATOM 803 C CA . CYS A 1 102 ? 8.907 5.754 3.226 1.00 88.00 102 CYS A CA 1
ATOM 804 C C . CYS A 1 102 ? 9.294 6.826 2.199 1.00 88.00 102 CYS A C 1
ATOM 806 O O . CYS A 1 102 ? 9.293 8.030 2.465 1.00 88.00 102 CYS A O 1
ATOM 808 N N . GLY A 1 103 ? 9.620 6.371 0.986 1.00 86.31 103 GLY A N 1
ATOM 809 C CA . GLY A 1 103 ? 9.900 7.261 -0.140 1.00 86.31 103 GLY A CA 1
ATOM 810 C C . GLY A 1 103 ? 8.653 8.009 -0.623 1.00 86.31 103 GLY A C 1
ATOM 811 O O . GLY A 1 103 ? 7.527 7.535 -0.469 1.00 86.31 103 GLY A O 1
ATOM 812 N N . GLU A 1 104 ? 8.864 9.148 -1.280 1.00 87.25 104 GLU A N 1
ATOM 813 C CA . GLU A 1 104 ? 7.801 10.084 -1.675 1.00 87.25 104 GLU A CA 1
ATOM 814 C C . GLU A 1 104 ? 6.708 9.457 -2.559 1.00 87.25 104 GLU A C 1
ATOM 816 O O . GLU A 1 104 ? 5.516 9.650 -2.326 1.00 87.25 104 GLU A O 1
ATOM 821 N N . ASP A 1 105 ? 7.086 8.620 -3.528 1.00 86.00 105 ASP A N 1
ATOM 822 C CA . ASP A 1 105 ? 6.119 7.904 -4.370 1.00 86.00 105 ASP A CA 1
ATOM 823 C C . ASP A 1 105 ? 5.254 6.918 -3.566 1.00 86.00 105 ASP A C 1
ATOM 825 O O . ASP A 1 105 ? 4.074 6.717 -3.871 1.00 86.00 105 ASP A O 1
ATOM 829 N N . HIS A 1 106 ? 5.828 6.294 -2.530 1.00 89.62 106 HIS A N 1
ATOM 830 C CA . HIS A 1 106 ? 5.079 5.401 -1.651 1.00 89.62 106 HIS A CA 1
ATOM 831 C C . HIS A 1 106 ? 4.113 6.198 -0.777 1.00 89.62 106 HIS A C 1
ATOM 833 O O . HIS A 1 106 ? 2.934 5.848 -0.728 1.00 89.62 106 HIS A O 1
ATOM 839 N N . ARG A 1 107 ? 4.570 7.315 -0.196 1.00 93.81 107 ARG A N 1
ATOM 840 C CA . ARG A 1 107 ? 3.734 8.243 0.576 1.00 93.81 107 ARG A CA 1
ATOM 841 C C . ARG A 1 107 ? 2.537 8.739 -0.234 1.00 93.81 107 ARG A C 1
ATOM 843 O O . ARG A 1 107 ? 1.408 8.647 0.237 1.00 93.81 107 ARG A O 1
ATOM 850 N N . LYS A 1 108 ? 2.742 9.145 -1.494 1.00 93.81 108 LYS A N 1
ATOM 851 C CA . LYS A 1 108 ? 1.648 9.506 -2.419 1.00 93.81 108 LYS A CA 1
ATOM 852 C C . LYS A 1 108 ? 0.679 8.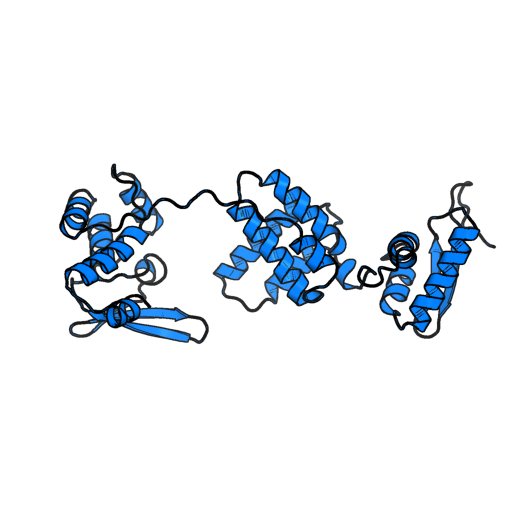347 -2.657 1.00 93.81 108 LYS A C 1
ATOM 854 O O . LYS A 1 108 ? -0.533 8.544 -2.660 1.00 93.81 108 LYS A O 1
ATOM 859 N N . SER A 1 109 ? 1.187 7.122 -2.826 1.00 93.56 109 SER A N 1
ATOM 860 C CA . SER A 1 109 ? 0.328 5.939 -2.978 1.00 93.56 109 SER A CA 1
ATOM 861 C C . SER A 1 109 ? -0.474 5.619 -1.710 1.00 93.56 109 SER A C 1
ATOM 863 O O . SER A 1 109 ? -1.590 5.107 -1.833 1.00 93.56 109 SER A O 1
ATOM 865 N N . LEU A 1 110 ? 0.073 5.877 -0.518 1.00 96.31 110 LEU A N 1
ATOM 866 C CA . LEU A 1 110 ? -0.645 5.745 0.752 1.00 96.31 110 LEU A CA 1
ATOM 867 C C . LEU A 1 110 ? -1.710 6.838 0.895 1.00 96.31 110 LEU A C 1
ATOM 869 O O . LEU A 1 110 ? -2.846 6.518 1.222 1.00 96.31 110 LEU A O 1
ATOM 873 N N . ALA A 1 111 ? -1.391 8.090 0.554 1.00 96.38 111 ALA A N 1
ATOM 874 C CA . ALA A 1 111 ? -2.349 9.197 0.562 1.00 96.38 111 ALA A CA 1
ATOM 875 C C . ALA A 1 111 ? -3.551 8.921 -0.355 1.00 96.38 111 ALA A C 1
ATOM 877 O O . ALA A 1 111 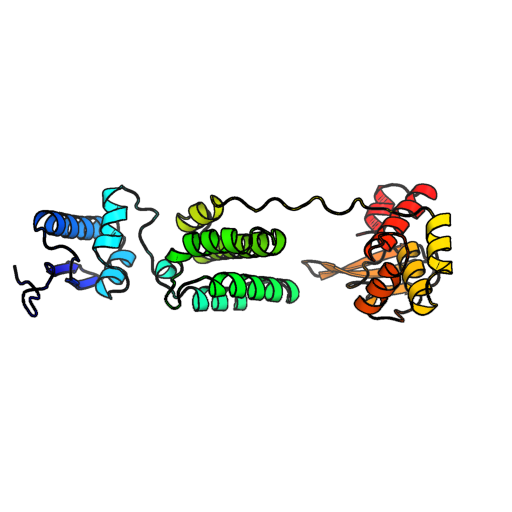? -4.690 8.996 0.091 1.00 96.38 111 ALA A O 1
ATOM 878 N N . MET A 1 112 ? -3.312 8.457 -1.587 1.00 97.06 112 MET A N 1
ATOM 879 C CA . MET A 1 112 ? -4.401 8.023 -2.470 1.00 97.06 112 MET A CA 1
ATOM 880 C C . MET A 1 112 ? -5.231 6.889 -1.854 1.00 97.06 112 MET A C 1
ATOM 882 O O . MET A 1 112 ? -6.447 6.860 -1.990 1.00 97.06 112 MET A O 1
ATOM 886 N N . SER A 1 113 ? -4.576 5.929 -1.194 1.00 97.62 113 SER A N 1
ATOM 887 C CA . SER A 1 113 ? -5.256 4.802 -0.543 1.00 97.62 113 SER A CA 1
ATOM 888 C C . SER A 1 113 ? -6.138 5.261 0.620 1.00 97.62 113 SER A C 1
ATOM 890 O O . SER A 1 113 ? -7.251 4.759 0.757 1.00 97.62 113 SER A O 1
ATOM 892 N N . ARG A 1 114 ? -5.669 6.232 1.414 1.00 97.50 114 ARG A N 1
ATOM 893 C CA . ARG A 1 114 ? -6.463 6.921 2.438 1.00 97.50 114 ARG A CA 1
ATOM 894 C C . ARG A 1 114 ? -7.682 7.580 1.810 1.00 97.50 114 ARG A C 1
ATOM 896 O O . ARG A 1 114 ? -8.777 7.356 2.302 1.00 97.50 114 ARG A O 1
ATOM 903 N N . ASP A 1 115 ? -7.518 8.338 0.731 1.00 97.56 115 ASP A N 1
ATOM 904 C CA . ASP A 1 115 ? -8.634 9.069 0.117 1.00 97.56 115 ASP A CA 1
ATOM 905 C C . ASP A 1 115 ? -9.759 8.125 -0.336 1.00 97.56 115 ASP A C 1
ATOM 907 O O . ASP A 1 115 ? -10.928 8.422 -0.114 1.00 97.56 115 ASP A O 1
ATOM 911 N N . TYR A 1 116 ? -9.419 6.944 -0.869 1.00 97.69 116 TYR A N 1
ATOM 912 C CA . TYR A 1 116 ? -10.410 5.904 -1.181 1.00 97.69 116 TYR A CA 1
ATOM 913 C C . TYR A 1 116 ? -11.094 5.304 0.053 1.00 97.69 116 TYR A C 1
ATOM 915 O O . TYR A 1 116 ? -12.253 4.916 -0.031 1.00 97.69 116 TYR A O 1
ATOM 923 N N . LEU A 1 117 ? -10.392 5.167 1.180 1.00 97.94 117 LEU A N 1
ATOM 924 C CA . LEU A 1 117 ? -11.003 4.682 2.421 1.00 97.94 117 LEU A CA 1
ATOM 925 C C . LEU A 1 117 ? -11.959 5.735 2.992 1.00 97.94 117 LEU A C 1
ATOM 927 O O . LEU A 1 117 ? -13.082 5.411 3.356 1.00 97.94 117 LEU A O 1
ATOM 931 N N . ILE A 1 118 ? -11.534 6.998 3.024 1.00 97.62 118 ILE A N 1
ATOM 932 C CA . ILE A 1 118 ? -12.334 8.097 3.571 1.00 97.62 118 ILE A CA 1
ATOM 933 C C . ILE A 1 118 ? -13.542 8.417 2.690 1.00 97.62 118 ILE A C 1
ATOM 935 O O . ILE A 1 118 ? -14.590 8.762 3.223 1.00 97.62 118 ILE A O 1
ATOM 939 N N . SER A 1 119 ? -13.456 8.239 1.369 1.00 96.75 119 SER A N 1
ATOM 940 C CA . SER A 1 119 ? -14.590 8.510 0.476 1.00 96.75 119 SER A CA 1
ATOM 941 C C . SER A 1 119 ? -15.801 7.598 0.696 1.00 96.75 119 SER A C 1
ATOM 943 O O . SER A 1 119 ? -16.891 7.936 0.240 1.00 96.75 119 SER A O 1
ATOM 945 N N . VAL A 1 120 ? -15.624 6.455 1.368 1.00 96.62 120 VAL A N 1
ATOM 946 C CA . VAL A 1 120 ? -16.708 5.513 1.697 1.00 96.62 120 VAL A CA 1
ATOM 947 C C . VAL A 1 120 ? -16.968 5.403 3.200 1.00 96.62 120 VAL A C 1
ATOM 949 O O . VAL A 1 120 ? -17.834 4.635 3.615 1.00 96.62 120 VAL A O 1
ATOM 952 N N . ALA A 1 121 ? -16.202 6.127 4.015 1.00 96.38 121 ALA A N 1
ATOM 953 C CA . ALA A 1 121 ? -16.372 6.162 5.457 1.00 96.38 121 ALA A CA 1
ATOM 954 C C . ALA A 1 121 ? -17.450 7.179 5.852 1.00 96.38 121 ALA A C 1
ATOM 956 O O . ALA A 1 121 ? -17.639 8.197 5.186 1.00 96.38 121 ALA A O 1
ATOM 957 N N . ASP A 1 122 ? -18.130 6.923 6.970 1.00 94.38 122 ASP A N 1
ATOM 958 C CA . ASP A 1 122 ? -18.954 7.950 7.606 1.00 94.38 122 ASP A CA 1
ATOM 959 C C . ASP A 1 122 ? -18.080 9.139 8.047 1.00 94.38 122 ASP A C 1
ATOM 961 O O . ASP A 1 122 ? -16.906 8.973 8.392 1.00 94.38 122 ASP A O 1
ATOM 965 N N . ARG A 1 123 ? -18.651 10.349 8.074 1.00 91.31 123 ARG A N 1
ATOM 966 C CA . ARG A 1 123 ? -17.941 11.572 8.487 1.00 91.31 123 ARG A CA 1
ATOM 967 C C . ARG A 1 123 ? -17.338 11.461 9.893 1.00 91.31 123 ARG A C 1
ATOM 969 O O . ARG A 1 123 ? -16.327 12.103 10.169 1.00 91.31 123 ARG A O 1
ATOM 976 N N . HIS A 1 124 ? -17.959 10.677 10.767 1.00 91.56 124 HIS A N 1
ATOM 977 C CA . HIS A 1 124 ? -17.538 10.450 12.146 1.00 91.56 124 HIS A CA 1
ATOM 978 C C . HIS A 1 124 ? -16.920 9.064 12.357 1.00 91.56 124 HIS A C 1
ATOM 980 O O . HIS A 1 124 ? -16.784 8.634 13.502 1.00 91.56 124 HIS A O 1
ATOM 986 N N . ALA A 1 125 ? -16.534 8.375 11.278 1.00 94.25 125 ALA A N 1
ATOM 987 C CA . ALA A 1 125 ? -15.891 7.075 11.369 1.00 94.25 125 ALA A CA 1
ATOM 988 C C . ALA A 1 125 ? -14.606 7.145 12.205 1.00 94.25 125 ALA A C 1
ATOM 990 O O . ALA A 1 125 ? -13.759 8.035 12.058 1.00 94.25 125 ALA A O 1
ATOM 991 N N . THR A 1 126 ? -14.455 6.151 13.061 1.00 95.38 126 THR A N 1
ATOM 992 C CA . THR A 1 126 ? -13.298 5.921 13.914 1.00 95.38 126 THR A CA 1
ATOM 993 C C . THR A 1 126 ? -12.432 4.799 13.347 1.00 95.38 126 THR A C 1
ATOM 995 O O . THR A 1 126 ? -12.804 4.106 12.397 1.00 95.38 126 THR A O 1
ATOM 998 N N . VAL A 1 127 ? -11.255 4.580 13.931 1.00 95.56 127 VAL A N 1
ATOM 999 C CA . VAL A 1 127 ? -10.394 3.444 13.562 1.00 95.56 127 VAL A CA 1
ATOM 1000 C C . VAL A 1 127 ? -11.104 2.095 13.741 1.00 95.56 127 VAL A C 1
ATOM 1002 O O . VAL A 1 127 ? -10.843 1.170 12.971 1.00 95.56 127 VAL A O 1
ATOM 1005 N N . SER A 1 128 ? -12.035 1.984 14.693 1.00 92.38 128 SER A N 1
ATOM 1006 C CA . SER A 1 128 ? -12.833 0.764 14.901 1.00 92.38 128 SER A CA 1
ATOM 1007 C C . SER A 1 128 ? -13.728 0.412 13.716 1.00 92.38 128 SER A C 1
ATOM 1009 O O . SER A 1 128 ? -13.996 -0.763 13.486 1.00 92.38 128 SER A O 1
ATOM 1011 N N . ASP A 1 129 ? -14.147 1.410 12.938 1.00 95.06 129 ASP A N 1
ATOM 1012 C CA . ASP A 1 129 ? -15.040 1.235 11.788 1.00 95.06 129 ASP A CA 1
ATOM 1013 C C . ASP A 1 129 ? -14.281 0.784 10.527 1.00 95.06 129 ASP A C 1
ATOM 1015 O O . ASP A 1 129 ? -14.879 0.461 9.497 1.00 95.06 129 ASP A O 1
ATOM 1019 N N . LEU A 1 130 ? -12.945 0.731 10.584 1.00 96.62 130 LEU A N 1
ATOM 1020 C CA . LEU A 1 130 ? -12.095 0.428 9.436 1.00 96.62 130 LEU A CA 1
ATOM 1021 C C . LEU A 1 130 ? -12.417 -0.916 8.747 1.00 96.62 130 LEU A C 1
ATOM 1023 O O . LEU A 1 130 ? -12.402 -0.942 7.512 1.00 96.62 130 LEU A O 1
ATOM 1027 N N . PRO A 1 131 ? -12.736 -2.026 9.447 1.00 97.25 131 PRO A N 1
ATOM 1028 C CA . PRO A 1 131 ? -13.178 -3.254 8.787 1.00 97.25 131 PRO A CA 1
ATOM 1029 C C . PRO A 1 131 ? -14.408 -3.050 7.897 1.00 97.25 131 PRO A C 1
ATOM 1031 O O . PRO A 1 131 ? -14.418 -3.523 6.758 1.00 97.25 131 PRO A O 1
ATOM 1034 N N . ASP A 1 132 ? -15.413 -2.311 8.368 1.00 97.19 132 ASP A N 1
ATOM 1035 C CA . ASP A 1 132 ? -16.633 -2.041 7.602 1.00 97.19 132 ASP A CA 1
ATOM 1036 C C . ASP A 1 132 ? -16.368 -1.092 6.436 1.00 97.19 132 ASP A C 1
ATOM 1038 O O . ASP A 1 132 ? -16.799 -1.365 5.315 1.00 97.19 132 ASP A O 1
ATOM 1042 N N . VAL A 1 133 ? -15.548 -0.060 6.643 1.00 98.19 133 VAL A N 1
ATOM 1043 C CA . VAL A 1 133 ? -15.072 0.827 5.568 1.00 98.19 133 VAL A CA 1
ATOM 1044 C C . VAL A 1 133 ? -14.389 0.022 4.455 1.00 98.19 133 VAL A C 1
ATOM 1046 O O . VAL A 1 133 ? -14.683 0.210 3.273 1.00 98.19 133 VAL A O 1
ATOM 1049 N N . VAL A 1 134 ? -13.511 -0.928 4.800 1.00 98.25 134 VAL A N 1
ATOM 1050 C CA . VAL A 1 134 ? -12.826 -1.775 3.808 1.00 98.25 134 VAL A CA 1
ATOM 1051 C C . VAL A 1 134 ? -13.805 -2.726 3.106 1.00 98.25 134 VAL A C 1
ATOM 1053 O O . VAL A 1 134 ? -13.664 -2.945 1.899 1.00 98.25 134 VAL A O 1
ATOM 1056 N N . ARG A 1 135 ? -14.807 -3.279 3.806 1.00 98.31 135 ARG A N 1
ATOM 1057 C CA . ARG A 1 135 ? -15.860 -4.112 3.189 1.00 98.31 135 ARG A CA 1
ATOM 1058 C C . ARG A 1 135 ? -16.686 -3.306 2.186 1.00 98.31 135 ARG A C 1
ATOM 1060 O O . ARG A 1 135 ? -16.852 -3.760 1.054 1.00 98.31 135 ARG A O 1
ATOM 1067 N N . THR A 1 136 ? -17.121 -2.105 2.556 1.00 97.88 136 THR A N 1
ATOM 1068 C CA . THR A 1 136 ? -17.853 -1.186 1.673 1.00 97.88 136 THR A CA 1
ATOM 1069 C C . THR A 1 136 ? -17.014 -0.814 0.456 1.00 97.88 136 THR A C 1
ATOM 1071 O O . THR A 1 136 ? -17.470 -0.948 -0.682 1.00 97.88 136 THR A O 1
ATOM 1074 N N . LEU A 1 137 ? -15.742 -0.457 0.668 1.00 97.75 137 LEU A N 1
ATOM 1075 C CA . LEU A 1 137 ? -14.831 -0.132 -0.426 1.00 97.75 137 LEU A CA 1
ATOM 1076 C C . LEU A 1 137 ? -14.670 -1.303 -1.400 1.00 97.75 137 LEU A C 1
ATOM 1078 O O . LEU A 1 137 ? -14.609 -1.090 -2.609 1.00 97.75 137 LEU A O 1
ATOM 1082 N N . ARG A 1 138 ? -14.617 -2.543 -0.895 1.00 97.50 138 ARG A N 1
ATOM 1083 C CA . ARG A 1 138 ? -14.515 -3.748 -1.730 1.00 97.50 138 ARG A CA 1
ATOM 1084 C C . ARG A 1 138 ? -15.681 -3.869 -2.702 1.00 97.50 138 ARG A C 1
ATOM 1086 O O . ARG A 1 138 ? -15.454 -4.220 -3.856 1.00 97.50 138 ARG A O 1
ATOM 1093 N N . VAL A 1 139 ? -16.900 -3.599 -2.238 1.00 96.25 139 VAL A N 1
ATOM 1094 C CA . VAL A 1 139 ? -18.109 -3.650 -3.071 1.00 96.25 139 VAL A CA 1
ATOM 1095 C C . VAL A 1 139 ? -18.071 -2.539 -4.120 1.00 96.25 139 VAL A C 1
ATOM 1097 O O . VAL A 1 139 ? -18.238 -2.812 -5.304 1.00 96.25 139 VAL A O 1
ATOM 1100 N N . MET A 1 140 ? -17.755 -1.306 -3.717 1.00 94.81 140 MET A N 1
ATOM 1101 C CA . MET A 1 140 ? -17.708 -0.161 -4.636 1.00 94.81 140 MET A CA 1
ATOM 1102 C C . MET A 1 140 ? -16.583 -0.248 -5.679 1.00 94.81 140 MET A C 1
ATOM 1104 O O . MET A 1 140 ? -16.682 0.336 -6.754 1.00 94.81 140 MET A O 1
ATOM 1108 N N . GLN A 1 141 ? -15.499 -0.959 -5.369 1.00 94.19 141 GLN A N 1
ATOM 1109 C CA . GLN A 1 141 ? -14.310 -1.090 -6.216 1.00 94.19 141 GLN A CA 1
ATOM 1110 C C . GLN A 1 141 ? -14.186 -2.493 -6.833 1.00 94.19 141 GLN A C 1
ATOM 1112 O O . GLN A 1 141 ? -13.071 -2.922 -7.142 1.00 94.19 141 GLN A O 1
ATOM 1117 N N . ALA A 1 142 ? -15.305 -3.205 -7.021 1.00 92.12 142 ALA A N 1
ATOM 1118 C CA . ALA A 1 142 ? -15.334 -4.562 -7.579 1.00 92.12 142 ALA A CA 1
ATOM 1119 C C . ALA A 1 142 ? -14.547 -4.677 -8.903 1.00 92.12 142 ALA A C 1
ATOM 1121 O O . ALA A 1 142 ? -13.718 -5.573 -9.061 1.00 92.12 142 ALA A O 1
ATOM 1122 N N . GLU A 1 143 ? -14.707 -3.689 -9.788 1.00 91.06 143 GLU A N 1
ATOM 1123 C CA . GLU A 1 143 ? -14.046 -3.610 -11.102 1.00 91.06 143 GLU A CA 1
ATOM 1124 C C . GLU A 1 143 ? -12.628 -3.005 -11.056 1.00 91.06 143 GLU A C 1
ATOM 1126 O O . GLU A 1 143 ? -11.922 -2.924 -12.063 1.00 91.06 143 GLU A O 1
ATOM 1131 N N . MET A 1 144 ? -12.166 -2.570 -9.881 1.00 91.75 144 MET A N 1
ATOM 1132 C CA . MET A 1 144 ? -10.884 -1.884 -9.692 1.00 91.75 144 MET A CA 1
ATOM 1133 C C . MET A 1 144 ? -9.982 -2.639 -8.700 1.00 91.75 144 MET A C 1
ATOM 1135 O O . MET A 1 144 ? -9.570 -2.100 -7.664 1.00 91.75 144 MET A O 1
ATOM 1139 N N . PRO A 1 145 ? -9.558 -3.878 -9.030 1.00 93.00 145 PRO A N 1
ATOM 1140 C CA . PRO A 1 145 ? -8.851 -4.754 -8.099 1.00 93.00 145 PRO A CA 1
ATOM 1141 C C . PRO A 1 145 ? -7.531 -4.164 -7.602 1.00 93.00 145 PRO A C 1
ATOM 1143 O O . PRO A 1 145 ? -7.115 -4.414 -6.474 1.00 93.00 145 PRO A O 1
ATOM 1146 N N . ASN A 1 146 ? -6.818 -3.391 -8.425 1.00 92.31 146 ASN A N 1
ATOM 1147 C CA . ASN A 1 146 ? -5.560 -2.777 -7.996 1.00 92.31 146 ASN A CA 1
ATOM 1148 C C . ASN A 1 146 ? -5.776 -1.661 -6.972 1.00 92.31 146 ASN A C 1
ATOM 1150 O O . ASN A 1 146 ? -4.971 -1.550 -6.049 1.00 92.31 146 ASN A O 1
ATOM 1154 N N . THR A 1 147 ? -6.827 -0.861 -7.140 1.00 94.50 147 THR A N 1
ATOM 1155 C CA . THR A 1 147 ? -7.169 0.242 -6.239 1.00 94.50 147 THR A CA 1
ATOM 1156 C C . THR A 1 147 ? -7.581 -0.308 -4.882 1.00 94.50 147 THR A C 1
ATOM 1158 O O . THR A 1 147 ? -6.928 -0.010 -3.881 1.00 94.50 147 THR A O 1
ATOM 1161 N N . PHE A 1 148 ? -8.556 -1.222 -4.865 1.00 97.38 148 PHE A N 1
ATOM 1162 C CA . PHE A 1 148 ? -9.002 -1.875 -3.637 1.00 97.38 148 PHE A CA 1
ATOM 1163 C C . PHE A 1 148 ? -7.856 -2.577 -2.902 1.00 97.38 148 PHE A C 1
ATOM 1165 O O . PHE A 1 148 ? -7.642 -2.353 -1.714 1.00 97.38 148 PHE A O 1
ATOM 1172 N N . ASN A 1 149 ? -7.067 -3.401 -3.602 1.00 96.94 149 ASN A N 1
ATOM 1173 C CA . ASN A 1 149 ? -6.008 -4.169 -2.947 1.00 96.94 149 ASN A CA 1
ATOM 1174 C C . ASN A 1 149 ? -4.915 -3.272 -2.340 1.00 96.94 149 ASN A C 1
ATOM 1176 O O . ASN A 1 149 ? -4.316 -3.653 -1.334 1.00 96.94 149 ASN A O 1
ATOM 1180 N N . LYS A 1 150 ? -4.651 -2.092 -2.923 1.00 96.56 150 LYS A N 1
ATOM 1181 C CA . LYS A 1 150 ? -3.747 -1.095 -2.330 1.00 96.56 150 LYS A CA 1
ATOM 1182 C C . LYS A 1 150 ? -4.348 -0.471 -1.073 1.00 96.56 150 LYS A C 1
ATOM 1184 O O . LYS A 1 150 ? -3.667 -0.454 -0.054 1.00 96.56 150 LYS A O 1
ATOM 1189 N N . ALA A 1 151 ? -5.611 -0.047 -1.123 1.00 97.62 151 ALA A N 1
ATOM 1190 C CA . ALA A 1 151 ? -6.317 0.512 0.029 1.00 97.62 151 ALA A CA 1
ATOM 1191 C C . ALA A 1 151 ? -6.408 -0.484 1.193 1.00 97.62 151 ALA A C 1
ATOM 1193 O O . ALA A 1 151 ? -6.036 -0.165 2.319 1.00 97.62 151 ALA A O 1
ATOM 1194 N N . ARG A 1 152 ? -6.765 -1.739 0.905 1.00 98.12 152 ARG A N 1
ATOM 1195 C CA . ARG A 1 152 ? -6.739 -2.831 1.883 1.00 98.12 152 ARG A CA 1
ATOM 1196 C C . ARG A 1 152 ? -5.343 -3.042 2.473 1.00 98.12 152 ARG A C 1
ATOM 1198 O O . ARG A 1 152 ? -5.209 -3.231 3.676 1.00 98.12 152 ARG A O 1
ATOM 1205 N N . SER A 1 153 ? -4.296 -3.039 1.645 1.00 97.38 153 SER A N 1
ATOM 1206 C CA . SER A 1 153 ? -2.920 -3.173 2.141 1.00 97.38 153 SER A CA 1
ATOM 1207 C C . SER A 1 153 ? -2.532 -2.004 3.046 1.00 97.38 153 SER A C 1
ATOM 1209 O O . SER A 1 153 ? -1.934 -2.238 4.087 1.00 97.38 153 SER A O 1
ATOM 1211 N N . CYS A 1 154 ? -2.905 -0.778 2.673 1.00 97.75 154 CYS A N 1
ATOM 1212 C CA . CYS A 1 154 ? -2.697 0.429 3.467 1.00 97.75 154 CYS A CA 1
ATOM 1213 C C . CYS A 1 154 ? -3.364 0.306 4.844 1.00 97.75 154 CYS A C 1
ATOM 1215 O O . CYS A 1 154 ? -2.696 0.503 5.852 1.00 97.75 154 CYS A O 1
ATOM 1217 N N . ALA A 1 155 ? -4.637 -0.102 4.893 1.00 97.88 155 ALA A N 1
ATOM 1218 C CA . ALA A 1 155 ? -5.372 -0.322 6.140 1.00 97.88 155 ALA A CA 1
ATOM 1219 C C . ALA A 1 155 ? -4.690 -1.364 7.048 1.00 97.88 155 ALA A C 1
ATOM 1221 O O . ALA A 1 155 ? -4.538 -1.142 8.246 1.00 97.88 155 ALA A O 1
ATOM 1222 N N . ARG A 1 156 ? -4.214 -2.481 6.480 1.00 97.75 156 ARG A N 1
ATOM 1223 C CA . ARG A 1 156 ? -3.494 -3.515 7.246 1.00 97.75 156 ARG A CA 1
ATOM 1224 C C . ARG A 1 156 ? -2.175 -3.005 7.815 1.00 97.75 156 ARG A C 1
ATOM 1226 O O . ARG A 1 156 ? -1.894 -3.259 8.979 1.00 97.75 156 ARG A O 1
ATOM 1233 N N . THR A 1 157 ? -1.378 -2.306 7.009 1.00 96.69 157 THR A N 1
ATOM 1234 C CA . THR A 1 157 ? -0.092 -1.755 7.458 1.00 96.69 157 THR A CA 1
ATOM 1235 C C . THR A 1 157 ? -0.295 -0.671 8.513 1.00 96.69 157 THR A C 1
ATOM 1237 O O . THR A 1 157 ? 0.425 -0.654 9.505 1.00 96.69 157 THR A O 1
ATOM 1240 N N . PHE A 1 158 ? -1.313 0.177 8.356 1.00 97.19 158 PHE A N 1
ATOM 1241 C CA . PHE A 1 158 ? -1.705 1.148 9.374 1.00 97.19 158 PHE A CA 1
ATOM 1242 C C . PHE A 1 158 ? -1.996 0.465 10.718 1.00 97.19 158 PHE A C 1
ATOM 1244 O O . PHE A 1 158 ? -1.381 0.820 11.722 1.00 97.19 158 PHE A O 1
ATOM 1251 N N . LEU A 1 159 ? -2.861 -0.555 10.736 1.00 96.00 159 LEU A N 1
ATOM 1252 C CA . LEU A 1 159 ? -3.208 -1.286 11.962 1.00 96.00 159 LEU A CA 1
ATOM 1253 C C . LEU A 1 159 ? -2.009 -2.034 12.559 1.00 96.00 159 LEU A C 1
ATOM 1255 O O . LEU A 1 159 ? -1.830 -2.035 13.774 1.00 96.00 159 LEU A O 1
ATOM 1259 N N . GLU A 1 160 ? -1.161 -2.629 11.716 1.00 95.06 160 GLU A N 1
ATOM 1260 C CA . GLU A 1 160 ? 0.071 -3.303 12.144 1.00 95.06 160 GLU A CA 1
ATOM 1261 C C . GLU A 1 160 ? 1.022 -2.346 12.871 1.00 95.06 160 GLU A C 1
ATOM 1263 O O . GLU A 1 160 ? 1.569 -2.716 13.906 1.00 95.06 160 GLU A O 1
ATOM 1268 N N . CYS A 1 161 ? 1.193 -1.123 12.359 1.00 93.19 161 CYS A N 1
ATOM 1269 C CA . CYS A 1 161 ? 2.089 -0.127 12.944 1.00 93.19 161 CYS A CA 1
ATOM 1270 C C . CYS A 1 161 ? 1.509 0.597 14.166 1.00 93.19 161 CYS A C 1
ATOM 1272 O O . CYS A 1 161 ? 2.281 1.044 15.006 1.00 93.19 161 CYS A O 1
ATOM 1274 N N . THR A 1 162 ? 0.188 0.780 14.238 1.00 91.25 162 THR A N 1
ATOM 1275 C CA . THR A 1 162 ? -0.441 1.645 15.257 1.00 91.25 162 THR A CA 1
ATOM 1276 C C . THR A 1 162 ? -1.046 0.881 16.424 1.00 91.25 162 THR A C 1
ATOM 1278 O O . THR A 1 162 ? -0.955 1.339 17.556 1.00 91.25 162 THR A O 1
ATOM 1281 N N . ILE A 1 163 ? -1.656 -0.275 16.165 1.00 90.12 163 ILE A N 1
ATOM 1282 C CA . ILE A 1 163 ? -2.313 -1.098 17.193 1.00 90.12 163 ILE A CA 1
ATOM 1283 C C . ILE A 1 163 ? -1.507 -2.370 17.449 1.00 90.12 163 ILE A C 1
ATOM 1285 O O . ILE A 1 163 ? -1.437 -2.856 18.574 1.00 90.12 163 ILE A O 1
ATOM 1289 N N . GLY A 1 164 ? -0.887 -2.905 16.400 1.00 88.00 164 GLY A N 1
ATOM 1290 C CA . GLY A 1 164 ? -0.087 -4.113 16.452 1.00 88.00 164 GLY A CA 1
ATOM 1291 C C . GLY A 1 164 ? -0.589 -5.173 15.483 1.00 88.00 164 GLY A C 1
ATOM 1292 O O . GLY A 1 164 ? -1.783 -5.307 15.181 1.00 88.00 164 GLY A O 1
ATOM 1293 N N . LYS A 1 165 ? 0.367 -5.958 14.992 1.00 87.88 165 LYS A N 1
ATOM 1294 C CA . LYS A 1 165 ? 0.113 -7.134 14.164 1.00 87.88 165 LYS A CA 1
ATOM 1295 C C . LYS A 1 165 ? -0.713 -8.160 14.941 1.00 87.88 165 LYS A C 1
ATOM 1297 O O . LYS A 1 165 ? -0.449 -8.388 16.115 1.00 87.88 165 LYS A O 1
ATOM 1302 N N . TYR A 1 166 ? -1.676 -8.797 14.273 1.00 87.94 166 TYR A N 1
ATOM 1303 C CA . TYR A 1 166 ? -2.598 -9.777 14.874 1.00 87.94 166 TYR A CA 1
ATOM 1304 C C . TYR A 1 166 ? -3.553 -9.222 15.938 1.00 87.94 166 TYR A C 1
ATOM 1306 O O . TYR A 1 166 ? -4.238 -9.997 16.599 1.00 87.94 166 TYR A O 1
ATOM 1314 N N . SER A 1 167 ? -3.663 -7.897 16.074 1.00 88.44 167 SER A N 1
ATOM 1315 C CA . SER A 1 167 ? -4.789 -7.309 16.797 1.00 88.44 167 SER A CA 1
ATOM 1316 C C . SER A 1 167 ? -6.121 -7.745 16.175 1.00 88.44 167 SER A C 1
ATOM 1318 O O . SER A 1 167 ? -6.190 -8.104 14.995 1.00 88.44 167 SER A O 1
ATOM 1320 N N . ALA A 1 168 ? -7.178 -7.687 16.977 1.00 89.38 168 ALA A N 1
ATOM 1321 C CA . ALA A 1 168 ? -8.567 -7.865 16.572 1.00 89.38 168 ALA A CA 1
ATOM 1322 C C . ALA A 1 168 ? -8.888 -7.188 15.222 1.00 89.38 168 ALA A C 1
ATOM 1324 O O . ALA A 1 168 ? -9.126 -7.856 14.214 1.00 89.38 168 ALA A O 1
ATOM 1325 N N . LEU A 1 169 ? -8.736 -5.859 15.164 1.00 91.62 169 LEU A N 1
ATOM 1326 C CA . LEU A 1 169 ? -8.984 -5.071 13.954 1.00 91.62 169 LEU A CA 1
ATOM 1327 C C . LEU A 1 169 ? -8.093 -5.483 12.778 1.00 91.62 169 LEU A C 1
ATOM 1329 O O . LEU A 1 169 ? -8.550 -5.546 11.634 1.00 91.62 169 LEU A O 1
ATOM 1333 N N . TRP A 1 170 ? -6.810 -5.770 13.028 1.00 95.38 170 TRP A N 1
ATOM 1334 C CA . TRP A 1 170 ? -5.913 -6.223 11.964 1.00 95.38 170 TRP A CA 1
ATOM 1335 C C . TRP A 1 170 ? -6.376 -7.557 11.376 1.00 95.38 170 TRP A C 1
ATOM 1337 O O . TRP A 1 170 ? -6.300 -7.754 10.158 1.00 95.38 170 TRP A O 1
ATOM 1347 N N . THR A 1 171 ? -6.856 -8.464 12.224 1.00 95.12 171 THR A N 1
ATOM 1348 C CA . THR A 1 171 ? -7.366 -9.781 11.835 1.00 95.12 171 THR A CA 1
ATOM 1349 C C . THR A 1 171 ? -8.644 -9.637 11.019 1.00 95.12 171 THR A C 1
ATOM 1351 O O . THR A 1 171 ? -8.718 -10.205 9.929 1.00 95.12 171 THR A O 1
ATOM 1354 N N . ASP A 1 172 ? -9.572 -8.782 11.449 1.00 95.19 172 ASP A N 1
ATOM 1355 C CA . ASP A 1 172 ? -10.809 -8.488 10.723 1.00 95.19 172 ASP A CA 1
ATOM 1356 C C . ASP A 1 172 ? -10.551 -7.927 9.322 1.00 95.19 172 ASP A C 1
ATOM 1358 O O . ASP A 1 172 ? -11.098 -8.423 8.333 1.00 95.19 172 ASP A O 1
ATOM 1362 N N . VAL A 1 173 ? -9.661 -6.936 9.193 1.00 97.19 173 VAL A N 1
ATOM 1363 C CA . VAL A 1 173 ? -9.283 -6.391 7.877 1.00 97.19 173 VAL A CA 1
ATOM 1364 C C . VAL A 1 173 ? -8.536 -7.437 7.040 1.00 97.19 173 VAL A C 1
ATOM 1366 O O . VAL A 1 173 ? -8.695 -7.512 5.816 1.00 97.19 173 VAL A O 1
ATOM 1369 N N . SER A 1 174 ? -7.712 -8.270 7.678 1.00 96.25 174 SER A N 1
ATOM 1370 C CA . SER A 1 174 ? -6.972 -9.339 7.002 1.00 96.25 174 SER A CA 1
ATOM 1371 C C . SER A 1 174 ? -7.885 -10.454 6.490 1.00 96.25 174 SER A C 1
ATOM 1373 O O . SER A 1 174 ? -7.586 -11.014 5.434 1.00 96.25 174 SER A O 1
ATOM 1375 N N . ALA A 1 175 ? -9.002 -10.731 7.163 1.00 97.44 175 ALA A N 1
ATOM 1376 C CA . ALA A 1 175 ? -9.994 -11.717 6.742 1.00 97.44 175 ALA A CA 1
ATOM 1377 C C . ALA A 1 175 ? -10.753 -11.294 5.472 1.00 97.44 175 ALA A C 1
ATOM 1379 O O . ALA A 1 175 ? -11.216 -12.145 4.714 1.00 97.44 175 ALA A O 1
ATOM 1380 N N . ILE A 1 176 ? -10.839 -9.989 5.181 1.00 97.56 176 ILE A N 1
ATOM 1381 C CA . ILE A 1 176 ? -11.465 -9.494 3.948 1.00 97.56 176 ILE A CA 1
ATOM 1382 C C . ILE A 1 176 ? -10.622 -9.956 2.750 1.00 97.56 176 ILE A C 1
ATOM 1384 O O . ILE A 1 176 ? -9.444 -9.596 2.672 1.00 97.56 176 ILE A O 1
ATOM 1388 N N . PRO A 1 177 ? -11.166 -10.719 1.787 1.00 95.69 177 PRO A N 1
ATOM 1389 C CA . PRO A 1 177 ? -10.369 -11.266 0.697 1.00 95.69 177 PRO A CA 1
ATOM 1390 C C . PRO A 1 177 ? -9.989 -10.186 -0.331 1.00 95.69 177 PRO A C 1
ATOM 1392 O O . PRO A 1 177 ? -10.820 -9.327 -0.662 1.00 95.69 177 PRO A O 1
ATOM 1395 N N . PRO A 1 178 ? -8.760 -10.228 -0.889 1.00 96.50 178 PRO A N 1
ATOM 1396 C CA . PRO A 1 178 ? -8.384 -9.368 -2.005 1.00 96.50 178 PRO A CA 1
ATOM 1397 C C . PRO A 1 178 ? -9.269 -9.645 -3.228 1.00 96.50 178 PRO A C 1
ATOM 1399 O O . PRO A 1 178 ? -9.770 -10.754 -3.409 1.00 96.50 178 PRO A O 1
ATOM 1402 N N . ILE A 1 179 ? -9.431 -8.651 -4.101 1.00 95.25 179 ILE A N 1
ATOM 1403 C CA . ILE A 1 179 ? -10.084 -8.873 -5.398 1.00 95.25 179 ILE A CA 1
ATOM 1404 C C . ILE A 1 179 ? -9.048 -9.467 -6.351 1.00 95.25 179 ILE A C 1
ATOM 1406 O O . ILE A 1 179 ? -7.927 -8.948 -6.466 1.00 95.25 179 ILE A O 1
ATOM 1410 N N . ALA A 1 180 ? -9.419 -10.560 -7.018 1.00 91.94 180 ALA A N 1
ATOM 1411 C CA . ALA A 1 180 ? -8.575 -11.211 -8.006 1.00 91.94 180 ALA A CA 1
ATOM 1412 C C . ALA A 1 180 ? -8.197 -10.216 -9.109 1.00 91.94 180 ALA A C 1
ATOM 1414 O O . ALA A 1 180 ? -9.022 -9.470 -9.632 1.00 91.94 180 ALA A O 1
ATOM 1415 N N . LYS A 1 181 ? -6.912 -10.177 -9.452 1.00 86.88 181 LYS A N 1
ATOM 1416 C CA . LYS A 1 181 ? -6.437 -9.329 -10.543 1.00 86.88 181 LYS A CA 1
ATOM 1417 C C . LYS A 1 181 ? -6.623 -10.083 -11.846 1.00 86.88 181 LYS A C 1
ATOM 1419 O O . LYS A 1 181 ? -6.182 -11.226 -11.946 1.00 86.88 181 LYS A O 1
ATOM 1424 N N . VAL A 1 182 ? -7.182 -9.411 -12.850 1.00 79.50 182 VAL A N 1
ATOM 1425 C CA . VAL A 1 182 ? -7.156 -9.904 -14.230 1.00 79.50 182 VAL A CA 1
ATOM 1426 C C . VAL A 1 182 ? -5.708 -10.203 -14.617 1.00 79.50 182 VAL A C 1
ATOM 1428 O O . VAL A 1 182 ? -4.781 -9.469 -14.238 1.00 79.50 182 VAL A O 1
ATOM 1431 N N . ALA A 1 183 ? -5.511 -11.307 -15.337 1.00 73.25 183 ALA A N 1
ATOM 1432 C CA . ALA A 1 183 ? -4.201 -11.728 -15.798 1.00 73.25 183 ALA A CA 1
ATOM 1433 C C . ALA A 1 183 ? -3.499 -10.565 -16.513 1.00 73.25 183 ALA A C 1
ATOM 1435 O O . ALA A 1 183 ? -4.061 -9.887 -17.374 1.00 73.25 183 ALA A O 1
ATOM 1436 N N . LYS A 1 184 ? -2.248 -10.299 -16.126 1.00 71.38 184 LYS A N 1
ATOM 1437 C CA . LYS A 1 184 ? -1.445 -9.276 -16.802 1.00 71.38 184 LYS A CA 1
ATOM 1438 C C . LYS A 1 184 ? -1.244 -9.705 -18.253 1.00 71.38 184 LYS A C 1
ATOM 1440 O O . LYS A 1 184 ? -0.974 -10.881 -18.491 1.00 71.38 184 LYS A O 1
ATOM 1445 N N . ARG A 1 185 ? -1.276 -8.737 -19.182 1.00 76.62 185 ARG A N 1
ATOM 1446 C CA . ARG A 1 185 ? -0.893 -8.938 -20.590 1.00 76.62 185 ARG A CA 1
ATOM 1447 C C . ARG A 1 185 ? 0.338 -9.841 -20.667 1.00 76.62 185 ARG A C 1
ATOM 1449 O O . ARG A 1 185 ? 1.329 -9.601 -19.956 1.00 76.62 185 ARG A O 1
ATOM 1456 N N . ARG A 1 186 ? 0.277 -10.859 -21.530 1.00 74.56 186 ARG A N 1
ATOM 1457 C CA . ARG A 1 186 ? 1.430 -11.710 -21.813 1.00 74.56 186 ARG A CA 1
ATOM 1458 C C . ARG A 1 186 ? 2.584 -10.810 -22.251 1.00 74.56 186 ARG A C 1
ATOM 1460 O O . ARG A 1 186 ? 2.430 -9.850 -22.997 1.00 74.56 186 ARG A O 1
ATOM 1467 N N . ARG A 1 187 ? 3.753 -11.044 -21.672 1.00 79.88 187 ARG A N 1
ATOM 1468 C CA . ARG A 1 187 ? 4.942 -10.246 -21.978 1.00 79.88 187 ARG A CA 1
ATOM 1469 C C . ARG A 1 187 ? 5.464 -10.707 -23.335 1.00 79.88 187 ARG A C 1
ATOM 1471 O O . ARG A 1 187 ? 5.653 -11.906 -23.513 1.00 79.88 187 ARG A O 1
ATOM 1478 N N . HIS A 1 188 ? 5.725 -9.767 -24.237 1.00 75.44 188 HIS A N 1
ATOM 1479 C CA . HIS A 1 188 ? 6.227 -10.044 -25.582 1.00 75.44 188 HIS A CA 1
ATOM 1480 C C . HIS A 1 188 ? 7.606 -9.397 -25.760 1.00 75.44 188 HIS A C 1
ATOM 1482 O O . HIS A 1 188 ? 7.700 -8.342 -26.392 1.00 75.44 188 HIS A O 1
ATOM 1488 N N . PRO A 1 189 ? 8.672 -9.962 -25.155 1.00 84.81 189 PRO A N 1
ATOM 1489 C CA . PRO A 1 189 ? 10.020 -9.567 -25.538 1.00 84.81 189 PRO A CA 1
ATOM 1490 C C . PRO A 1 189 ? 10.206 -9.796 -27.040 1.00 84.81 189 PRO A C 1
ATOM 1492 O O . PRO A 1 189 ? 9.669 -10.761 -27.585 1.00 84.81 189 PRO A O 1
ATOM 1495 N N . LYS A 1 190 ? 10.943 -8.902 -27.693 1.00 92.19 190 LYS A N 1
ATOM 1496 C CA . LYS A 1 190 ? 11.187 -8.974 -29.132 1.00 92.19 190 LYS A CA 1
ATOM 1497 C C . LYS A 1 190 ? 12.553 -9.578 -29.415 1.00 92.19 190 LYS A C 1
ATOM 1499 O O . LYS A 1 190 ? 13.492 -9.387 -28.644 1.00 92.19 190 LYS A O 1
ATOM 1504 N N . ARG A 1 191 ? 12.655 -10.296 -30.527 1.00 91.38 191 ARG A N 1
ATOM 1505 C CA . ARG A 1 191 ? 13.931 -10.691 -31.128 1.00 91.38 191 ARG A CA 1
ATOM 1506 C C . ARG A 1 191 ? 14.597 -9.471 -31.783 1.00 91.38 191 ARG A C 1
ATOM 1508 O O . ARG A 1 191 ? 13.891 -8.510 -32.108 1.00 91.38 191 ARG A O 1
ATOM 1515 N N . PRO A 1 192 ? 15.919 -9.485 -32.035 1.00 89.38 192 PRO A N 1
ATOM 1516 C CA . PRO A 1 192 ? 16.627 -8.343 -32.616 1.00 89.38 192 PRO A CA 1
ATOM 1517 C C . PRO A 1 192 ? 15.984 -7.810 -33.905 1.00 89.38 192 PRO A C 1
ATOM 1519 O O . PRO A 1 192 ? 15.737 -6.610 -34.022 1.00 89.38 192 PRO A O 1
ATOM 1522 N N . LYS A 1 193 ? 15.627 -8.703 -34.842 1.00 92.19 193 LYS A N 1
ATOM 1523 C CA . LYS A 1 193 ? 14.980 -8.327 -36.113 1.00 92.19 193 LYS A CA 1
ATOM 1524 C C . LYS A 1 193 ? 13.637 -7.622 -35.901 1.00 92.19 193 LYS A C 1
ATOM 1526 O O . LYS A 1 193 ? 13.362 -6.605 -36.528 1.00 92.19 193 LYS A O 1
ATOM 1531 N N . GLU A 1 194 ? 12.818 -8.125 -34.981 1.00 94.38 194 GLU A N 1
ATOM 1532 C CA . GLU A 1 194 ? 11.520 -7.524 -34.659 1.00 94.38 194 GLU A CA 1
ATOM 1533 C C . GLU A 1 194 ? 11.686 -6.159 -33.976 1.00 94.38 194 GLU A C 1
ATOM 1535 O O . GLU A 1 194 ? 10.943 -5.220 -34.260 1.00 94.38 194 GLU A O 1
ATOM 1540 N N . ALA A 1 195 ? 12.674 -6.026 -33.087 1.00 94.06 195 ALA A N 1
ATOM 1541 C CA . ALA A 1 195 ? 12.974 -4.772 -32.407 1.00 94.06 195 ALA A CA 1
ATOM 1542 C C . ALA A 1 195 ? 13.425 -3.679 -33.390 1.00 94.06 195 ALA A C 1
ATOM 1544 O O . ALA A 1 195 ? 13.004 -2.528 -33.248 1.00 94.06 195 ALA A O 1
ATOM 1545 N N . LEU A 1 196 ? 14.214 -4.040 -34.407 1.00 94.75 196 LEU A N 1
ATOM 1546 C CA . LEU A 1 196 ? 14.595 -3.147 -35.504 1.00 94.75 196 LEU A CA 1
ATOM 1547 C C . LEU A 1 196 ? 13.393 -2.768 -36.384 1.00 94.75 196 LEU A C 1
ATOM 1549 O O . LEU A 1 196 ? 13.216 -1.593 -36.697 1.00 94.75 196 LEU A O 1
ATOM 1553 N N . ALA A 1 197 ? 12.518 -3.722 -36.716 1.00 95.88 197 ALA A N 1
ATOM 1554 C CA . ALA A 1 197 ? 11.297 -3.447 -37.479 1.00 95.88 197 ALA A CA 1
ATOM 1555 C C . ALA A 1 197 ? 10.320 -2.518 -36.730 1.00 95.88 197 ALA A C 1
ATOM 1557 O O . ALA A 1 197 ? 9.608 -1.718 -37.340 1.00 95.88 197 ALA A O 1
ATOM 1558 N N . ILE A 1 198 ? 10.272 -2.596 -35.396 1.00 95.88 198 ILE A N 1
ATOM 1559 C CA . ILE A 1 198 ? 9.539 -1.632 -34.561 1.00 95.88 198 ILE A CA 1
ATOM 1560 C C . ILE A 1 198 ? 10.199 -0.254 -34.632 1.00 95.88 198 ILE A C 1
ATOM 1562 O O . ILE A 1 198 ? 9.503 0.731 -34.870 1.00 95.88 198 ILE A O 1
ATOM 1566 N N . ARG A 1 199 ? 11.530 -0.179 -34.482 1.00 96.19 199 ARG A N 1
ATOM 1567 C CA . ARG A 1 199 ? 12.285 1.081 -34.577 1.00 96.19 199 ARG A CA 1
ATOM 1568 C C . ARG A 1 199 ? 11.984 1.818 -35.884 1.00 96.19 199 ARG A C 1
ATOM 1570 O O . ARG A 1 199 ? 11.693 3.005 -35.839 1.00 96.19 199 ARG A O 1
ATOM 1577 N N . ALA A 1 200 ? 11.996 1.111 -37.014 1.00 97.00 200 ALA A N 1
ATOM 1578 C CA . ALA A 1 200 ? 11.779 1.687 -38.343 1.00 97.00 200 ALA A CA 1
ATOM 1579 C C . ALA A 1 200 ? 10.383 2.310 -38.546 1.00 97.00 200 ALA A C 1
ATOM 1581 O O . ALA A 1 200 ? 10.220 3.183 -39.391 1.00 97.00 200 ALA A O 1
ATOM 1582 N N . ARG A 1 201 ? 9.374 1.880 -37.777 1.00 96.75 201 ARG A N 1
ATOM 1583 C CA . ARG A 1 201 ? 7.995 2.398 -37.862 1.00 96.75 201 ARG A CA 1
ATOM 1584 C C . ARG A 1 201 ? 7.700 3.520 -36.866 1.00 96.75 201 ARG A C 1
ATOM 1586 O O . ARG A 1 201 ? 6.645 4.147 -36.936 1.00 96.75 201 ARG A O 1
ATOM 1593 N N . LEU A 1 202 ? 8.595 3.761 -35.911 1.00 96.69 202 LEU A N 1
ATOM 1594 C CA . LEU A 1 202 ? 8.448 4.833 -34.934 1.00 96.69 202 LEU A CA 1
ATOM 1595 C C . LEU A 1 202 ? 8.973 6.156 -35.503 1.00 96.69 202 LEU A C 1
ATOM 1597 O O . LEU A 1 202 ? 9.932 6.191 -36.266 1.00 96.69 202 LEU A O 1
ATOM 1601 N N . LYS A 1 203 ? 8.376 7.273 -35.072 1.00 96.25 203 LYS A N 1
ATOM 1602 C CA . LYS A 1 203 ? 8.935 8.612 -35.331 1.00 96.25 203 LYS A CA 1
ATOM 1603 C C . LYS A 1 203 ? 10.318 8.753 -34.667 1.00 96.25 203 LYS A C 1
ATOM 1605 O O . LYS A 1 203 ? 10.491 8.159 -33.599 1.00 96.25 203 LYS A O 1
ATOM 1610 N N . PRO A 1 204 ? 11.241 9.584 -35.198 1.00 95.62 204 PRO A N 1
ATOM 1611 C CA . PRO A 1 204 ? 12.654 9.616 -34.793 1.00 95.62 204 PRO A CA 1
ATOM 1612 C C . PRO A 1 204 ? 12.898 9.587 -33.276 1.00 95.62 204 PRO A C 1
ATOM 1614 O O . PRO A 1 204 ? 13.468 8.626 -32.766 1.00 95.62 204 PRO A O 1
ATOM 1617 N N . ASN A 1 205 ? 12.332 10.535 -32.518 1.00 96.00 205 ASN A N 1
ATOM 1618 C CA . ASN A 1 205 ? 12.529 10.586 -31.062 1.00 96.00 205 ASN A CA 1
ATOM 1619 C C . ASN A 1 205 ? 12.044 9.314 -30.341 1.00 96.00 205 ASN A C 1
ATOM 1621 O O . ASN A 1 205 ? 12.665 8.864 -29.384 1.00 96.00 205 ASN A O 1
ATOM 1625 N N . ALA A 1 206 ? 10.933 8.714 -30.778 1.00 96.69 206 ALA A N 1
ATOM 1626 C CA . ALA A 1 206 ? 10.438 7.472 -30.186 1.00 96.69 206 ALA A CA 1
ATOM 1627 C C . ALA A 1 206 ? 11.272 6.256 -30.624 1.00 96.69 206 ALA A C 1
ATOM 1629 O O . ALA A 1 206 ? 11.461 5.334 -29.830 1.00 96.69 206 ALA A O 1
ATOM 1630 N N . ALA A 1 207 ? 11.772 6.256 -31.861 1.00 96.94 207 ALA A N 1
ATOM 1631 C CA . ALA A 1 207 ? 12.627 5.209 -32.408 1.00 96.94 207 ALA A CA 1
ATOM 1632 C C . ALA A 1 207 ? 13.960 5.124 -31.651 1.00 96.94 207 ALA A C 1
ATOM 1634 O O . ALA A 1 207 ? 14.384 4.030 -31.268 1.00 96.94 207 ALA A O 1
ATOM 1635 N N . ASP A 1 208 ? 14.583 6.267 -31.368 1.00 96.75 208 ASP A N 1
ATOM 1636 C CA . ASP A 1 208 ? 15.858 6.323 -30.648 1.00 96.75 208 ASP A CA 1
ATOM 1637 C C . ASP A 1 208 ? 15.706 5.954 -29.173 1.00 96.75 208 ASP A C 1
ATOM 1639 O O . ASP A 1 208 ? 16.512 5.184 -28.642 1.00 96.75 208 ASP A O 1
ATOM 1643 N N . MET A 1 209 ? 14.619 6.395 -28.529 1.00 97.19 209 MET A N 1
ATOM 1644 C CA . MET A 1 209 ? 14.272 5.942 -27.179 1.00 97.19 209 MET A CA 1
ATOM 1645 C C . MET A 1 209 ? 14.035 4.427 -27.132 1.00 97.19 209 MET A C 1
ATOM 1647 O O . MET A 1 209 ? 14.539 3.748 -26.237 1.00 97.19 209 MET A O 1
ATOM 1651 N N . TRP A 1 210 ? 13.281 3.876 -28.091 1.00 97.00 210 TRP A N 1
ATOM 1652 C CA . TRP A 1 210 ? 13.024 2.437 -28.182 1.00 97.00 210 TRP A CA 1
ATOM 1653 C C . TRP A 1 210 ? 14.320 1.642 -28.312 1.00 97.00 210 TRP A C 1
ATOM 1655 O O . TRP A 1 210 ? 14.529 0.687 -27.559 1.00 97.00 210 TRP A O 1
ATOM 1665 N N . TRP A 1 211 ? 15.197 2.049 -29.231 1.00 96.75 211 TRP A N 1
ATOM 1666 C CA . TRP A 1 211 ? 16.444 1.338 -29.481 1.00 96.75 211 TRP A CA 1
ATOM 1667 C C . TRP A 1 211 ? 17.407 1.437 -28.302 1.00 96.75 211 TRP A C 1
ATOM 1669 O O . TRP A 1 211 ? 17.899 0.409 -27.844 1.00 96.75 211 TRP A O 1
ATOM 1679 N N . THR A 1 212 ? 17.567 2.633 -27.728 1.00 96.62 212 THR A N 1
ATOM 1680 C CA . THR A 1 212 ? 18.382 2.857 -26.524 1.00 96.62 212 THR A CA 1
ATOM 1681 C C . THR A 1 212 ? 17.944 1.948 -25.377 1.00 96.62 212 THR A C 1
ATOM 1683 O O . THR A 1 212 ? 18.772 1.334 -24.706 1.00 96.62 212 THR A O 1
ATOM 1686 N N . LEU A 1 213 ? 16.638 1.799 -25.146 1.00 96.31 213 LEU A N 1
ATOM 1687 C CA . LEU A 1 213 ? 16.118 0.913 -24.102 1.00 96.31 213 LEU A CA 1
ATOM 1688 C C . LEU A 1 213 ? 16.306 -0.576 -24.434 1.00 96.31 213 LEU A C 1
ATOM 1690 O O . LEU A 1 213 ? 16.533 -1.373 -23.520 1.00 96.31 213 LEU A O 1
ATOM 1694 N N . CYS A 1 214 ? 16.225 -0.952 -25.715 1.00 96.38 214 CYS A N 1
ATOM 1695 C CA . CYS A 1 214 ? 16.480 -2.321 -26.167 1.00 96.38 214 CYS A CA 1
ATOM 1696 C C . CYS A 1 214 ? 17.944 -2.732 -26.004 1.00 96.38 214 CYS A C 1
ATOM 1698 O O . CYS A 1 214 ? 18.191 -3.907 -25.764 1.00 96.38 214 CYS A O 1
ATOM 1700 N N . THR A 1 215 ? 18.896 -1.804 -26.105 1.00 95.38 215 THR A N 1
ATOM 1701 C CA . THR A 1 215 ? 20.340 -2.100 -26.072 1.00 95.38 215 THR A CA 1
ATOM 1702 C C . THR A 1 215 ? 21.010 -1.840 -24.723 1.00 95.38 215 THR A C 1
ATOM 1704 O O . THR A 1 215 ? 22.087 -2.367 -24.480 1.00 95.38 215 THR A O 1
ATOM 1707 N N . SER A 1 216 ? 20.380 -1.075 -23.828 1.00 94.62 216 SER A N 1
ATOM 1708 C CA . SER A 1 216 ? 20.904 -0.791 -22.477 1.00 94.62 216 SER A CA 1
ATOM 1709 C C . SER A 1 216 ? 20.178 -1.540 -21.361 1.00 94.62 216 SER A C 1
ATOM 1711 O O . SER A 1 216 ? 20.678 -1.666 -20.242 1.00 94.62 216 SER A O 1
ATOM 1713 N N . GLY A 1 217 ? 18.938 -1.966 -21.618 1.00 94.00 217 GLY A N 1
ATOM 1714 C CA . GLY A 1 217 ? 18.081 -2.546 -20.597 1.00 94.00 217 GLY A CA 1
ATOM 1715 C C . GLY A 1 217 ? 17.675 -1.578 -19.492 1.00 94.00 217 GLY A C 1
ATOM 1716 O O . GLY A 1 217 ? 17.226 -2.050 -18.452 1.00 94.00 217 GLY A O 1
ATOM 1717 N N . MET A 1 218 ? 17.803 -0.259 -19.650 1.00 94.44 218 MET A N 1
ATOM 1718 C CA . MET A 1 218 ? 17.421 0.706 -18.612 1.00 94.44 218 MET A CA 1
ATOM 1719 C C . MET A 1 218 ? 15.924 0.643 -18.236 1.00 94.44 218 MET A C 1
ATOM 1721 O O . MET A 1 218 ? 15.042 0.343 -19.046 1.00 94.44 218 MET A O 1
ATOM 1725 N N . ARG A 1 219 ? 15.597 0.944 -16.975 1.00 92.56 219 ARG A N 1
ATOM 1726 C CA . ARG A 1 219 ? 14.234 1.231 -16.512 1.00 92.56 219 ARG A CA 1
ATOM 1727 C C . ARG A 1 219 ? 13.823 2.587 -17.084 1.00 92.56 219 ARG A C 1
ATOM 1729 O O . ARG A 1 219 ? 14.407 3.614 -16.760 1.00 92.56 219 ARG A O 1
ATOM 1736 N N . VAL A 1 220 ? 12.766 2.585 -17.895 1.00 93.25 220 VAL A N 1
ATOM 1737 C CA . VAL A 1 220 ? 12.334 3.750 -18.688 1.00 93.25 220 VAL A CA 1
ATOM 1738 C C . VAL A 1 220 ? 12.219 5.037 -17.870 1.00 93.25 220 VAL A C 1
ATOM 1740 O O . VAL A 1 220 ? 12.742 6.059 -18.283 1.00 93.25 220 VAL A O 1
ATOM 1743 N N . ARG A 1 221 ? 11.537 5.000 -16.717 1.00 91.69 221 ARG A N 1
ATOM 1744 C CA . ARG A 1 221 ? 11.306 6.202 -15.898 1.00 91.69 221 ARG A CA 1
ATOM 1745 C C . ARG A 1 221 ? 12.496 6.543 -15.007 1.00 91.69 221 ARG A C 1
ATOM 1747 O O . ARG A 1 221 ? 13.042 7.627 -15.117 1.00 91.69 221 ARG A O 1
ATOM 1754 N N . SER A 1 222 ? 12.858 5.616 -14.124 1.00 89.81 222 SER A N 1
ATOM 1755 C CA . SER A 1 222 ? 13.784 5.872 -13.017 1.00 89.81 222 SER A CA 1
ATOM 1756 C C . SER A 1 222 ? 15.255 5.903 -13.419 1.00 89.81 222 SER A C 1
ATOM 1758 O O . SER A 1 222 ? 16.070 6.363 -12.634 1.00 89.81 222 SER A O 1
ATOM 1760 N N . GLU A 1 223 ? 15.607 5.364 -14.587 1.00 93.62 223 GLU A N 1
ATOM 1761 C CA . GLU A 1 223 ? 16.994 5.325 -15.059 1.00 93.62 223 GLU A CA 1
ATOM 1762 C C . GLU A 1 223 ? 17.135 6.190 -16.308 1.00 93.62 223 GLU A C 1
ATOM 1764 O O . GLU A 1 223 ? 17.800 7.216 -16.270 1.00 93.62 223 GLU A O 1
ATOM 1769 N N . TYR A 1 224 ? 16.434 5.833 -17.387 1.00 95.44 224 TYR A N 1
ATOM 1770 C CA . TYR A 1 224 ? 16.623 6.484 -18.682 1.00 95.44 224 TYR A CA 1
ATOM 1771 C C . TYR A 1 224 ? 16.101 7.928 -18.722 1.00 95.44 224 TYR A C 1
ATOM 1773 O O . TYR A 1 224 ? 16.870 8.845 -18.994 1.00 95.44 224 TYR A O 1
ATOM 1781 N N . ILE A 1 225 ? 14.812 8.138 -18.420 1.00 94.50 225 ILE A N 1
ATOM 1782 C CA . ILE A 1 225 ? 14.186 9.474 -18.443 1.00 94.50 225 ILE A CA 1
ATOM 1783 C C . ILE A 1 225 ? 14.726 10.377 -17.335 1.00 94.50 225 ILE A C 1
ATOM 1785 O O . ILE A 1 225 ? 14.879 11.571 -17.553 1.00 94.50 225 ILE A O 1
ATOM 1789 N N . ALA A 1 226 ? 15.023 9.814 -16.164 1.00 92.00 226 ALA A N 1
ATOM 1790 C CA . ALA A 1 226 ? 15.615 10.558 -15.057 1.00 92.00 226 ALA A CA 1
ATOM 1791 C C . ALA A 1 226 ? 17.085 10.955 -15.298 1.00 92.00 226 ALA A C 1
ATOM 1793 O O . ALA A 1 226 ? 17.632 11.692 -14.489 1.00 92.00 226 ALA A O 1
ATOM 1794 N N . GLY A 1 227 ? 17.727 10.467 -16.369 1.00 92.81 227 GLY A N 1
ATOM 1795 C CA . GLY A 1 227 ? 19.126 10.783 -16.672 1.00 92.81 227 GLY A CA 1
ATOM 1796 C C . GLY A 1 227 ? 20.138 10.119 -15.734 1.00 92.81 227 GLY A C 1
ATOM 1797 O O . GLY A 1 227 ? 21.269 10.575 -15.638 1.00 92.81 227 GLY A O 1
ATOM 1798 N N . ASN A 1 228 ? 19.762 9.036 -15.048 1.00 93.88 228 ASN A N 1
ATOM 1799 C CA . ASN A 1 228 ? 20.631 8.338 -14.094 1.00 93.88 228 ASN A CA 1
ATOM 1800 C C . ASN A 1 228 ? 21.560 7.340 -14.804 1.00 93.88 228 ASN A C 1
ATOM 1802 O O . ASN A 1 228 ? 21.560 6.142 -14.501 1.00 93.88 228 ASN A O 1
ATOM 1806 N N . TRP A 1 229 ? 22.299 7.812 -15.804 1.00 95.25 229 TRP A N 1
ATOM 1807 C CA . TRP A 1 229 ? 23.236 7.004 -16.573 1.00 95.25 229 TRP A CA 1
ATOM 1808 C C . TRP A 1 229 ? 24.338 7.862 -17.198 1.00 95.25 229 TRP A C 1
ATOM 1810 O O . TRP A 1 229 ? 24.129 9.035 -17.495 1.00 95.25 229 TRP A O 1
ATOM 1820 N N . ARG A 1 230 ? 25.509 7.262 -17.420 1.00 96.06 230 ARG A N 1
ATOM 1821 C CA . ARG A 1 230 ? 26.645 7.885 -18.111 1.00 96.06 230 ARG A CA 1
ATOM 1822 C C . ARG A 1 230 ? 27.428 6.844 -18.902 1.00 96.06 230 ARG A C 1
ATOM 1824 O O . ARG A 1 230 ? 27.514 5.687 -18.493 1.00 96.06 230 ARG A O 1
ATOM 1831 N N . VAL A 1 231 ? 27.985 7.252 -20.036 1.00 96.00 231 VAL A N 1
ATOM 1832 C CA . VAL A 1 231 ? 28.913 6.411 -20.802 1.00 96.00 231 VAL A CA 1
ATOM 1833 C C . VAL A 1 231 ? 30.301 6.552 -20.185 1.00 96.00 231 VAL A C 1
ATOM 1835 O O . VAL A 1 231 ? 30.759 7.668 -19.958 1.00 96.00 231 VAL A O 1
ATOM 1838 N N . GLU A 1 232 ? 30.950 5.428 -19.898 1.00 93.88 232 GLU A N 1
ATOM 1839 C CA . GLU A 1 232 ? 32.274 5.368 -19.282 1.00 93.88 232 GLU A CA 1
ATOM 1840 C C . GLU A 1 232 ? 33.108 4.304 -20.008 1.00 93.88 232 GLU A C 1
ATOM 1842 O O . GLU A 1 232 ? 32.855 3.101 -19.895 1.00 93.88 232 GLU A O 1
ATOM 1847 N N . GLY A 1 233 ? 34.067 4.752 -20.826 1.00 90.19 233 GLY A N 1
ATOM 1848 C CA . GLY A 1 233 ? 34.830 3.879 -21.721 1.00 90.19 233 GLY A CA 1
ATOM 1849 C C . GLY A 1 233 ? 33.917 3.049 -22.632 1.00 90.19 233 GLY A C 1
ATOM 1850 O O . GLY A 1 233 ? 33.056 3.586 -23.325 1.00 90.19 233 GLY A O 1
ATOM 1851 N N . ASN A 1 234 ? 34.077 1.725 -22.587 1.00 87.94 234 ASN A N 1
ATOM 1852 C CA . ASN A 1 234 ? 33.275 0.767 -23.362 1.00 87.94 234 ASN A CA 1
ATOM 1853 C C . ASN A 1 234 ? 32.016 0.279 -22.619 1.00 87.94 234 ASN A C 1
ATOM 1855 O O . ASN A 1 234 ? 31.446 -0.766 -22.952 1.00 87.94 234 ASN A O 1
ATOM 1859 N N . GLY A 1 235 ? 31.594 0.994 -21.577 1.00 93.12 235 GLY A N 1
ATOM 1860 C CA . GLY A 1 235 ? 30.450 0.629 -20.759 1.00 93.12 235 GLY A CA 1
ATOM 1861 C C . GLY A 1 235 ? 29.478 1.778 -20.533 1.00 93.12 235 GLY A C 1
ATOM 1862 O O . GLY A 1 235 ? 29.768 2.953 -20.741 1.00 93.12 235 GLY A O 1
ATOM 1863 N N . LEU A 1 236 ? 28.282 1.407 -20.100 1.00 96.12 236 LEU A N 1
ATOM 1864 C CA . LEU A 1 236 ? 27.232 2.311 -19.672 1.00 96.12 236 LEU A CA 1
ATOM 1865 C C . LEU A 1 236 ? 27.011 2.087 -18.176 1.00 96.12 236 LEU A C 1
ATOM 1867 O O . LEU A 1 236 ? 26.559 1.019 -17.756 1.00 96.12 236 LEU A O 1
ATOM 1871 N N . VAL A 1 237 ? 27.337 3.091 -17.371 1.00 96.25 237 VAL A N 1
ATOM 1872 C CA . VAL A 1 237 ? 27.043 3.091 -15.940 1.00 96.25 237 VAL A CA 1
ATOM 1873 C C . VAL A 1 237 ? 25.609 3.556 -15.753 1.00 96.25 237 VAL A C 1
ATOM 1875 O O . VAL A 1 237 ? 25.217 4.601 -16.267 1.00 96.25 237 VAL A O 1
ATOM 1878 N N . ILE A 1 238 ? 24.815 2.773 -15.028 1.00 95.06 238 ILE A N 1
ATOM 1879 C CA . ILE A 1 238 ? 23.422 3.082 -14.711 1.00 95.06 238 ILE A CA 1
ATOM 1880 C C . ILE A 1 238 ? 23.272 3.139 -13.198 1.00 95.06 238 ILE A C 1
ATOM 1882 O O . ILE A 1 238 ? 23.491 2.141 -12.506 1.00 95.06 238 ILE A O 1
ATOM 1886 N N . THR A 1 239 ? 22.821 4.282 -12.700 1.00 92.56 239 THR A N 1
ATOM 1887 C CA . THR A 1 239 ? 22.610 4.526 -11.276 1.00 92.56 239 THR A CA 1
ATOM 1888 C C . THR A 1 239 ? 21.145 4.282 -10.933 1.00 92.56 239 THR A C 1
ATOM 1890 O O . THR A 1 239 ? 20.220 4.675 -11.644 1.00 92.56 239 THR A O 1
ATOM 1893 N N . SER A 1 240 ? 20.892 3.554 -9.852 1.00 84.12 240 SER A N 1
ATOM 1894 C CA . SER A 1 240 ? 19.544 3.263 -9.365 1.00 84.12 240 SER A CA 1
ATOM 1895 C C . SER A 1 240 ? 19.459 3.526 -7.873 1.00 84.12 240 SER A C 1
ATOM 1897 O O . SER A 1 240 ? 20.294 3.050 -7.111 1.00 84.12 240 SER A O 1
ATOM 1899 N N . ALA A 1 241 ? 18.412 4.219 -7.436 1.00 72.56 241 ALA A N 1
ATOM 1900 C CA . ALA A 1 241 ? 18.107 4.321 -6.016 1.00 72.56 241 ALA A CA 1
ATOM 1901 C C . ALA A 1 241 ? 17.528 2.985 -5.514 1.00 72.56 241 ALA A C 1
ATOM 1903 O O . ALA A 1 241 ? 16.497 2.522 -6.013 1.00 72.56 241 ALA A O 1
ATOM 1904 N N . LYS A 1 242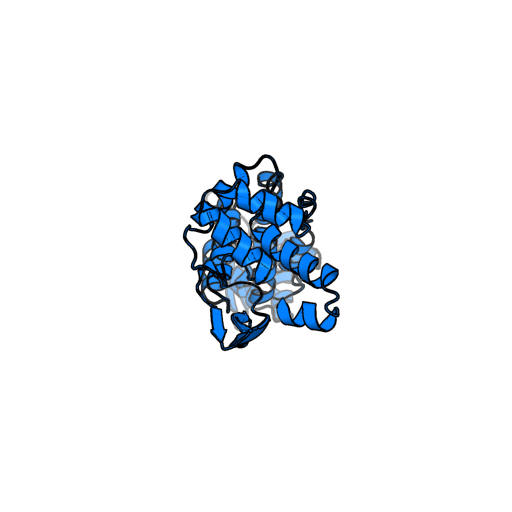 ? 18.184 2.356 -4.534 1.00 69.12 242 LYS A N 1
ATOM 1905 C CA . LYS A 1 242 ? 17.635 1.234 -3.757 1.00 69.12 242 LYS A CA 1
ATOM 1906 C C . LYS A 1 242 ? 17.606 1.613 -2.273 1.00 69.12 242 LYS A C 1
ATOM 1908 O O . LYS A 1 242 ? 18.229 2.581 -1.847 1.00 69.12 242 LYS A O 1
ATOM 1913 N N . LYS A 1 243 ? 16.842 0.861 -1.473 1.00 50.47 243 LYS A N 1
ATOM 1914 C CA . LYS A 1 243 ? 16.804 1.039 -0.014 1.00 50.47 243 LYS A CA 1
ATOM 1915 C C . LYS A 1 243 ? 18.221 0.764 0.524 1.00 50.47 243 LYS A C 1
ATOM 1917 O O . LYS A 1 243 ? 18.692 -0.358 0.373 1.00 50.47 243 LYS A O 1
ATOM 1922 N N . GLY A 1 244 ? 18.899 1.788 1.050 1.00 59.34 244 GLY A N 1
ATOM 1923 C CA . GLY A 1 244 ? 20.303 1.719 1.492 1.00 59.34 244 GLY A CA 1
ATOM 1924 C C . GLY A 1 244 ? 21.315 2.522 0.659 1.00 59.34 244 GLY A C 1
ATOM 1925 O O . GLY A 1 244 ? 22.483 2.541 1.022 1.00 59.34 244 GLY A O 1
ATOM 1926 N N . GLY A 1 245 ? 20.896 3.197 -0.422 1.00 69.00 245 GLY A N 1
ATOM 1927 C CA . GLY A 1 245 ? 21.755 4.123 -1.172 1.00 69.00 245 GLY A CA 1
ATOM 1928 C C . GLY A 1 245 ? 21.620 4.025 -2.692 1.00 69.00 245 GLY A C 1
ATOM 1929 O O . GLY A 1 245 ? 20.783 3.293 -3.234 1.00 69.00 245 GLY A O 1
ATOM 1930 N N . GLN A 1 246 ? 22.453 4.794 -3.393 1.00 76.88 246 GLN A N 1
ATOM 1931 C CA . GLN A 1 246 ? 22.604 4.668 -4.839 1.00 76.88 246 GLN A CA 1
ATOM 1932 C C . GLN A 1 246 ? 23.423 3.416 -5.158 1.00 76.88 246 GLN A C 1
ATOM 1934 O O . GLN A 1 246 ? 24.490 3.196 -4.596 1.00 76.88 246 GLN A O 1
ATOM 1939 N N . VAL A 1 247 ? 22.905 2.590 -6.062 1.00 84.94 247 VAL A N 1
ATOM 1940 C CA . VAL A 1 247 ? 23.599 1.412 -6.582 1.00 84.94 247 VAL A CA 1
ATOM 1941 C C . VAL A 1 247 ? 23.898 1.660 -8.048 1.00 84.94 247 VAL A C 1
ATOM 1943 O O . VAL A 1 247 ? 22.977 1.872 -8.844 1.00 84.94 247 VAL A O 1
ATOM 1946 N N . GLU A 1 248 ? 25.175 1.617 -8.402 1.00 91.50 248 GLU A N 1
ATOM 1947 C CA . GLU A 1 248 ? 25.624 1.677 -9.787 1.00 91.50 248 GLU A CA 1
ATOM 1948 C C . GLU A 1 248 ? 25.777 0.268 -10.357 1.00 91.50 248 GLU A C 1
ATOM 1950 O O . GLU A 1 248 ? 26.147 -0.681 -9.662 1.00 91.50 248 GLU A O 1
ATOM 1955 N N . ARG A 1 249 ? 25.479 0.121 -11.647 1.00 92.25 249 ARG A N 1
ATOM 1956 C CA . ARG A 1 249 ? 25.833 -1.076 -12.408 1.00 92.25 249 ARG A CA 1
ATOM 1957 C C . ARG A 1 249 ? 26.440 -0.680 -13.741 1.00 92.25 249 ARG A C 1
ATOM 1959 O O . ARG A 1 249 ? 25.928 0.216 -14.406 1.00 92.25 249 ARG A O 1
ATOM 1966 N N . LEU A 1 250 ? 27.485 -1.396 -14.134 1.00 93.19 250 LEU A N 1
ATOM 1967 C CA . LEU A 1 250 ? 28.108 -1.270 -15.445 1.00 93.19 250 LEU A CA 1
ATOM 1968 C C . LEU A 1 250 ? 27.486 -2.292 -16.401 1.00 93.19 250 LEU A C 1
ATOM 1970 O O . LEU A 1 250 ? 27.495 -3.495 -16.120 1.00 93.19 250 LEU A O 1
ATOM 1974 N N . VAL A 1 251 ? 26.948 -1.823 -17.525 1.00 93.75 251 VAL A N 1
ATOM 1975 C CA . VAL A 1 251 ? 26.455 -2.676 -18.616 1.00 93.75 251 VAL A CA 1
ATOM 1976 C C . VAL A 1 251 ? 27.289 -2.463 -19.883 1.00 93.75 251 VAL A C 1
ATOM 1978 O O . VAL A 1 251 ? 27.830 -1.373 -20.061 1.00 93.75 251 VAL A O 1
ATOM 1981 N N . PRO A 1 252 ? 27.419 -3.467 -20.769 1.00 92.19 252 PRO A N 1
ATOM 1982 C CA . PRO A 1 252 ? 28.166 -3.306 -22.013 1.00 92.19 252 PRO A CA 1
ATOM 1983 C C . PRO A 1 252 ? 27.562 -2.209 -22.894 1.00 92.19 252 PRO A C 1
ATOM 1985 O O . PRO A 1 252 ? 26.340 -2.145 -23.059 1.00 92.19 252 PRO A O 1
ATOM 1988 N N . LEU A 1 253 ? 28.411 -1.373 -23.489 1.00 93.94 253 LEU A N 1
ATOM 1989 C CA . LEU A 1 253 ? 27.978 -0.370 -24.453 1.00 93.94 253 LEU A CA 1
ATOM 1990 C C . LEU A 1 253 ? 27.761 -1.028 -25.826 1.00 93.94 253 LEU A C 1
ATOM 1992 O O . LEU A 1 253 ? 28.690 -1.184 -26.608 1.00 93.94 253 LEU A O 1
ATOM 1996 N N . ILE A 1 254 ? 26.523 -1.443 -26.111 1.00 90.38 254 ILE A N 1
ATOM 1997 C CA . ILE A 1 254 ? 26.145 -2.060 -27.402 1.00 90.38 254 ILE A CA 1
ATOM 1998 C C . ILE A 1 254 ? 25.851 -0.995 -28.471 1.00 90.38 254 ILE A C 1
ATOM 2000 O O . ILE A 1 254 ? 26.053 -1.211 -29.662 1.00 90.38 254 ILE A O 1
ATOM 2004 N N . TRP A 1 255 ? 25.319 0.149 -28.048 1.00 91.81 255 TRP A N 1
ATOM 2005 C CA . TRP A 1 255 ? 24.915 1.255 -28.909 1.00 91.81 255 TRP A CA 1
ATOM 2006 C C . TRP A 1 255 ? 25.058 2.561 -28.136 1.00 91.81 255 TRP A C 1
ATOM 2008 O O . TRP A 1 255 ? 24.788 2.570 -26.933 1.00 91.81 255 TRP A O 1
ATOM 2018 N N . GLN A 1 256 ? 25.416 3.652 -28.817 1.00 94.75 256 GLN A N 1
ATOM 2019 C CA . GLN A 1 256 ? 25.500 4.967 -28.186 1.00 94.75 256 GLN A CA 1
ATOM 2020 C C . GLN A 1 256 ? 24.099 5.417 -27.729 1.00 94.75 256 GLN A C 1
ATOM 2022 O O . GLN A 1 256 ? 23.236 5.674 -28.575 1.00 94.75 256 GLN A O 1
ATOM 2027 N N . PRO A 1 257 ? 23.826 5.487 -26.414 1.00 94.94 257 PRO A N 1
ATOM 2028 C CA . PRO A 1 257 ? 22.504 5.845 -25.918 1.00 94.94 257 PRO A CA 1
ATOM 2029 C C . PRO A 1 257 ? 22.158 7.283 -26.311 1.00 94.94 257 PRO A C 1
ATOM 2031 O O . PRO A 1 257 ? 22.970 8.195 -26.168 1.00 94.94 257 PRO A O 1
ATOM 2034 N N . VAL A 1 258 ? 20.930 7.482 -26.784 1.00 96.06 258 VAL A N 1
ATOM 2035 C CA . VAL A 1 258 ? 20.412 8.809 -27.139 1.00 96.06 258 VAL A CA 1
ATOM 2036 C C . VAL A 1 258 ? 19.603 9.348 -25.970 1.00 96.06 258 VAL A C 1
ATOM 2038 O O . VAL A 1 258 ? 18.800 8.612 -25.394 1.00 96.06 258 VAL A O 1
ATOM 2041 N N . SER A 1 259 ? 19.777 10.622 -25.617 1.00 94.69 259 SER A N 1
ATOM 2042 C CA . SER A 1 259 ? 18.987 11.261 -24.558 1.00 94.69 259 SER A CA 1
ATOM 2043 C C . SER A 1 259 ? 17.479 11.235 -24.866 1.00 94.69 259 SER A C 1
ATOM 2045 O O . SER A 1 259 ? 17.086 11.286 -26.033 1.00 94.69 259 SER A O 1
ATOM 2047 N N . PRO A 1 260 ? 16.604 11.146 -23.847 1.00 95.50 260 PRO A N 1
ATOM 2048 C CA . PRO A 1 260 ? 15.160 11.075 -24.056 1.00 95.50 260 PRO A CA 1
ATOM 2049 C C . PRO A 1 260 ? 14.616 12.283 -24.835 1.00 95.50 260 PRO A C 1
ATOM 2051 O O . PRO A 1 260 ? 14.598 13.400 -24.329 1.00 95.50 260 PRO A O 1
ATOM 2054 N N . GLY A 1 261 ? 14.103 12.049 -26.047 1.00 94.12 261 GLY A N 1
ATOM 2055 C CA . GLY A 1 261 ? 13.457 13.087 -26.864 1.00 94.12 261 GLY A CA 1
ATOM 2056 C C . GLY A 1 261 ? 11.954 13.260 -26.603 1.00 94.12 261 GLY A C 1
ATOM 2057 O O . GLY A 1 261 ? 11.308 14.089 -27.244 1.00 94.12 261 GLY A O 1
ATOM 2058 N N . LEU A 1 262 ? 11.365 12.444 -25.721 1.00 95.81 262 LEU A N 1
ATOM 2059 C CA . LEU A 1 262 ? 9.955 12.499 -25.321 1.00 95.81 262 LEU A CA 1
ATOM 2060 C C . LEU A 1 262 ? 9.810 12.227 -23.821 1.00 95.81 262 LEU A C 1
ATOM 2062 O O . LEU A 1 262 ? 10.592 11.494 -23.213 1.00 95.81 262 LEU A O 1
ATOM 2066 N N . THR A 1 263 ? 8.716 12.722 -23.242 1.00 95.94 263 THR A N 1
ATOM 2067 C CA . THR A 1 263 ? 8.277 12.290 -21.910 1.00 95.94 263 THR A CA 1
ATOM 2068 C C . THR A 1 263 ? 7.859 10.816 -21.922 1.00 95.94 263 THR A C 1
ATOM 2070 O O . THR A 1 263 ? 7.533 10.242 -22.966 1.00 95.94 263 THR A O 1
ATOM 2073 N N . TYR A 1 264 ? 7.767 10.195 -20.740 1.00 94.31 264 TYR A N 1
ATOM 2074 C CA . TYR A 1 264 ? 7.270 8.818 -20.611 1.00 94.31 264 TYR A CA 1
ATOM 2075 C C . TYR A 1 264 ? 5.906 8.625 -21.289 1.00 94.31 264 TYR A C 1
ATOM 2077 O O . TYR A 1 264 ? 5.661 7.603 -21.932 1.00 94.31 264 TYR A O 1
ATOM 2085 N N . TRP A 1 265 ? 5.008 9.598 -21.124 1.00 93.88 265 TRP A N 1
ATOM 2086 C CA . TRP A 1 265 ? 3.669 9.545 -21.699 1.00 93.88 265 TRP A CA 1
ATOM 2087 C C . TRP A 1 265 ? 3.700 9.699 -23.216 1.00 93.88 265 TRP A C 1
ATOM 2089 O O . TRP A 1 265 ? 3.029 8.925 -23.895 1.00 93.88 265 TRP A O 1
ATOM 2099 N N . GLY A 1 266 ? 4.528 10.608 -23.742 1.00 95.69 266 GLY A N 1
ATOM 2100 C CA . GLY A 1 266 ? 4.749 10.744 -25.182 1.00 95.69 266 GLY A CA 1
ATOM 2101 C C . GLY A 1 266 ? 5.273 9.450 -25.806 1.00 95.69 266 GLY A C 1
ATOM 2102 O O . GLY A 1 266 ? 4.712 8.964 -26.786 1.00 95.69 266 GLY A O 1
ATOM 2103 N N . PHE A 1 267 ? 6.270 8.822 -25.179 1.00 96.19 267 PHE A N 1
ATOM 2104 C CA . PHE A 1 267 ? 6.808 7.541 -25.639 1.00 96.19 267 PHE A CA 1
ATOM 2105 C C . PHE A 1 267 ? 5.773 6.407 -25.566 1.00 96.19 267 PHE A C 1
ATOM 2107 O O . PHE A 1 267 ? 5.597 5.656 -26.523 1.00 96.19 267 PHE A O 1
ATOM 2114 N N . ARG A 1 268 ? 5.014 6.309 -24.465 1.00 94.69 268 ARG A N 1
ATOM 2115 C CA . ARG A 1 268 ? 3.926 5.325 -24.328 1.00 94.69 268 ARG A CA 1
ATOM 2116 C C . ARG A 1 268 ? 2.851 5.502 -25.405 1.00 94.69 268 ARG A C 1
ATOM 2118 O O . ARG A 1 268 ? 2.349 4.505 -25.912 1.00 94.69 268 ARG A O 1
ATOM 2125 N N . GLN A 1 269 ? 2.479 6.740 -25.725 1.00 94.94 269 GLN A N 1
ATOM 2126 C CA . GLN A 1 269 ? 1.510 7.030 -26.784 1.00 94.94 269 GLN A CA 1
ATOM 2127 C C . GLN A 1 269 ? 2.061 6.679 -28.167 1.00 94.94 269 GLN A C 1
ATOM 2129 O O . GLN A 1 269 ? 1.336 6.109 -28.975 1.00 94.94 269 GLN A O 1
ATOM 2134 N N . ALA A 1 270 ? 3.345 6.941 -28.427 1.00 95.31 270 ALA A N 1
ATOM 2135 C CA . ALA A 1 270 ? 3.988 6.542 -29.677 1.00 95.31 270 ALA A CA 1
ATOM 2136 C C . ALA A 1 270 ? 3.942 5.018 -29.885 1.00 95.31 270 ALA A C 1
ATOM 2138 O O . ALA A 1 270 ? 3.558 4.569 -30.959 1.00 95.31 270 ALA A O 1
ATOM 2139 N N . LEU A 1 271 ? 4.242 4.229 -28.845 1.00 93.94 271 LEU A N 1
ATOM 2140 C CA . LEU A 1 271 ? 4.1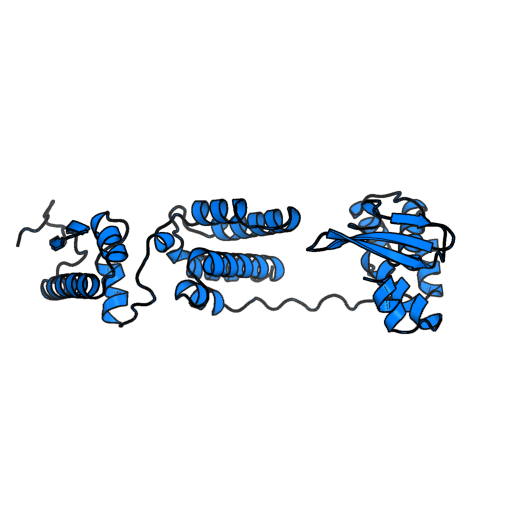57 2.764 -28.909 1.00 93.94 271 LEU A CA 1
ATOM 2141 C C . LEU A 1 271 ? 2.725 2.256 -29.122 1.00 93.94 271 LEU A C 1
ATOM 2143 O O . LEU A 1 271 ? 2.530 1.292 -29.846 1.00 93.94 271 LEU A O 1
ATOM 2147 N N . ARG A 1 272 ? 1.721 2.912 -28.525 1.00 91.94 272 ARG A N 1
ATOM 2148 C CA . ARG A 1 272 ? 0.299 2.543 -28.673 1.00 91.94 272 ARG A CA 1
ATOM 2149 C C . ARG A 1 272 ? -0.268 2.743 -30.077 1.00 91.94 272 ARG A C 1
ATOM 2151 O O . ARG A 1 272 ? -1.323 2.198 -30.365 1.00 91.94 272 ARG A O 1
ATOM 2158 N N . ARG A 1 273 ? 0.382 3.557 -30.911 1.00 92.56 273 ARG A N 1
ATOM 2159 C CA . ARG A 1 273 ? -0.022 3.779 -32.309 1.00 92.56 273 ARG A CA 1
ATOM 2160 C C . ARG A 1 273 ? 0.438 2.662 -33.241 1.00 92.56 273 ARG A C 1
ATOM 2162 O O . ARG A 1 273 ? 0.027 2.642 -34.395 1.00 92.56 273 ARG A O 1
ATOM 2169 N N . LEU A 1 274 ? 1.312 1.778 -32.768 1.00 91.75 274 LEU A N 1
ATOM 2170 C CA . LEU A 1 274 ? 1.708 0.593 -33.512 1.00 91.75 274 LEU A CA 1
ATOM 2171 C C . LEU A 1 274 ? 0.616 -0.485 -33.398 1.00 91.75 274 LEU A C 1
ATOM 2173 O O . LEU A 1 274 ? -0.080 -0.530 -32.383 1.00 91.75 274 LEU A O 1
ATOM 2177 N N . PRO A 1 275 ? 0.464 -1.358 -34.410 1.00 86.50 275 PRO A N 1
ATOM 2178 C CA . PRO A 1 275 ? -0.512 -2.448 -34.370 1.00 86.50 275 PRO A CA 1
ATOM 2179 C C . PRO A 1 275 ? -0.176 -3.495 -33.298 1.00 86.50 275 PRO A C 1
ATOM 2181 O O . PRO A 1 275 ? -1.051 -4.223 -32.837 1.00 86.50 275 PRO A O 1
ATOM 2184 N N . GLU A 1 276 ? 1.088 -3.588 -32.879 1.00 85.25 276 GLU A N 1
ATOM 2185 C CA . GLU A 1 276 ? 1.488 -4.445 -31.774 1.00 85.25 276 GLU A CA 1
ATOM 2186 C C . GLU A 1 276 ? 1.102 -3.843 -30.422 1.00 85.25 276 GLU A C 1
ATOM 2188 O O . GLU A 1 276 ? 1.437 -2.700 -30.106 1.00 85.25 276 GLU A O 1
ATOM 2193 N N . GLU A 1 277 ? 0.529 -4.662 -29.540 1.00 84.94 277 GLU A N 1
ATOM 2194 C CA . GLU A 1 277 ? 0.367 -4.288 -28.139 1.00 84.94 277 GLU A CA 1
ATOM 2195 C C . GLU A 1 277 ? 1.736 -4.178 -27.450 1.00 84.94 277 GLU A C 1
ATOM 2197 O O . GLU A 1 277 ? 2.244 -5.152 -26.891 1.00 84.94 277 GLU A O 1
ATOM 2202 N N . LEU A 1 278 ? 2.353 -2.995 -27.475 1.00 88.19 278 LEU A N 1
ATOM 2203 C CA . LEU A 1 278 ? 3.658 -2.727 -26.868 1.00 88.19 278 LEU A CA 1
ATOM 2204 C C . LEU A 1 278 ? 3.544 -1.854 -25.618 1.00 88.19 278 LEU A C 1
ATOM 2206 O O . LEU A 1 278 ? 2.876 -0.820 -25.580 1.00 88.19 278 LEU A O 1
ATOM 2210 N N . ALA A 1 279 ? 4.275 -2.248 -24.580 1.00 88.56 279 ALA A N 1
ATOM 2211 C CA . ALA A 1 279 ? 4.536 -1.427 -23.411 1.00 88.56 279 ALA A CA 1
ATOM 2212 C C . ALA A 1 279 ? 5.987 -0.939 -23.437 1.00 88.56 279 ALA A C 1
ATOM 2214 O O . ALA A 1 279 ? 6.888 -1.662 -23.847 1.00 88.56 279 ALA A O 1
ATOM 2215 N N . ALA A 1 280 ? 6.253 0.244 -22.879 1.00 87.69 280 ALA A N 1
ATOM 2216 C CA . ALA A 1 280 ? 7.616 0.781 -22.784 1.00 87.69 280 ALA A CA 1
ATOM 2217 C C . ALA A 1 280 ? 8.595 -0.177 -22.066 1.00 87.69 280 ALA A C 1
ATOM 2219 O O . ALA A 1 280 ? 9.787 -0.200 -22.350 1.00 87.69 280 ALA A O 1
ATOM 2220 N N . HIS A 1 281 ? 8.087 -1.007 -21.149 1.00 89.25 281 HIS A N 1
ATOM 2221 C CA . HIS A 1 281 ? 8.887 -2.010 -20.447 1.00 89.25 281 HIS A CA 1
ATOM 2222 C C . HIS A 1 281 ? 9.231 -3.244 -21.306 1.00 89.25 281 HIS A C 1
ATOM 2224 O O . HIS A 1 281 ? 10.116 -4.006 -20.923 1.00 89.25 281 HIS A O 1
ATOM 2230 N N . ASP A 1 282 ? 8.574 -3.449 -22.454 1.00 91.44 282 ASP A N 1
ATOM 2231 C CA . ASP A 1 282 ? 8.949 -4.511 -23.393 1.00 91.44 282 ASP A CA 1
ATOM 2232 C C . ASP A 1 282 ? 10.323 -4.248 -24.012 1.00 91.44 282 ASP A C 1
ATOM 2234 O O . ASP A 1 282 ? 11.074 -5.200 -24.168 1.00 91.44 282 ASP A O 1
ATOM 2238 N N . ALA A 1 283 ? 10.722 -2.987 -24.230 1.00 92.12 283 ALA A N 1
ATOM 2239 C CA . ALA A 1 283 ? 12.070 -2.648 -24.701 1.00 92.12 283 ALA A CA 1
ATOM 2240 C C . ALA A 1 283 ? 13.165 -3.186 -23.756 1.00 92.12 283 ALA A C 1
ATOM 2242 O O . ALA A 1 283 ? 14.095 -3.871 -24.172 1.00 92.12 283 ALA A O 1
ATOM 2243 N N . ARG A 1 284 ? 12.997 -3.005 -22.439 1.00 91.44 284 ARG A N 1
ATOM 2244 C CA . ARG A 1 284 ? 13.914 -3.584 -21.440 1.00 91.44 284 ARG A CA 1
ATOM 2245 C C . ARG A 1 284 ? 13.903 -5.120 -21.439 1.00 91.44 284 ARG A C 1
ATOM 2247 O O . ARG A 1 284 ? 14.912 -5.749 -21.132 1.00 91.44 284 ARG A O 1
ATOM 2254 N N . ARG A 1 285 ? 12.771 -5.756 -21.755 1.00 90.44 285 ARG A N 1
ATOM 2255 C CA . ARG A 1 285 ? 12.694 -7.226 -21.870 1.00 90.44 285 ARG A CA 1
ATOM 2256 C C . ARG A 1 285 ? 13.354 -7.733 -23.150 1.00 90.44 285 ARG A C 1
ATOM 2258 O O . ARG A 1 285 ? 13.965 -8.798 -23.125 1.00 90.44 285 ARG A O 1
ATOM 2265 N N . THR A 1 286 ? 13.264 -6.965 -24.231 1.00 94.38 286 THR A N 1
ATOM 2266 C CA . THR A 1 286 ? 14.002 -7.193 -25.475 1.00 94.38 286 THR A CA 1
ATOM 2267 C C . THR A 1 286 ? 15.500 -7.228 -25.198 1.00 94.38 286 THR A C 1
ATOM 2269 O O . THR A 1 286 ? 16.134 -8.193 -25.600 1.00 94.38 286 THR A O 1
ATOM 2272 N N . TYR A 1 287 ? 16.048 -6.315 -24.384 1.00 94.56 287 TYR A N 1
ATOM 2273 C CA . TYR A 1 287 ? 17.459 -6.388 -23.966 1.00 94.56 287 TYR A CA 1
ATOM 2274 C C . TYR A 1 287 ? 17.836 -7.738 -23.344 1.00 94.56 287 TYR A C 1
ATOM 2276 O O . TYR A 1 287 ? 18.853 -8.333 -23.685 1.00 94.56 287 TYR A O 1
ATOM 2284 N N . THR A 1 288 ? 16.977 -8.284 -22.475 1.00 91.56 288 THR A N 1
ATOM 2285 C CA . THR A 1 288 ? 17.216 -9.617 -21.892 1.00 91.56 288 THR A CA 1
ATOM 2286 C C . THR A 1 288 ? 17.294 -10.697 -22.971 1.00 91.56 288 THR A C 1
ATOM 2288 O O . THR A 1 288 ? 18.100 -11.612 -22.844 1.00 91.56 288 THR A O 1
ATOM 2291 N N . THR A 1 289 ? 16.475 -10.585 -24.018 1.00 92.12 289 THR A N 1
ATOM 2292 C CA . THR A 1 289 ? 16.446 -11.524 -25.152 1.00 92.12 289 THR A CA 1
ATOM 2293 C C . THR A 1 289 ? 17.691 -11.381 -26.015 1.00 92.12 289 THR A C 1
ATOM 2295 O O . THR A 1 289 ? 18.310 -12.392 -26.318 1.00 92.12 289 THR A O 1
ATOM 2298 N N . LEU A 1 290 ? 18.131 -10.150 -26.297 1.00 92.19 290 LEU A N 1
ATOM 2299 C CA . LEU A 1 290 ? 19.393 -9.890 -26.998 1.00 92.19 290 LEU A CA 1
ATOM 2300 C C . LEU A 1 290 ? 20.581 -10.529 -26.271 1.00 92.19 290 LEU A C 1
ATOM 2302 O O . LEU A 1 290 ? 21.388 -11.206 -26.894 1.00 92.19 290 LEU A O 1
ATOM 2306 N N . LEU A 1 291 ? 20.654 -10.385 -24.943 1.00 93.06 291 LEU A N 1
ATOM 2307 C CA . LEU A 1 291 ? 21.710 -11.015 -24.148 1.00 93.06 291 LEU A CA 1
ATOM 2308 C C . LEU A 1 291 ? 21.635 -12.550 -24.177 1.00 93.06 291 LEU A C 1
ATOM 2310 O O . LEU A 1 291 ? 22.670 -13.205 -24.118 1.00 93.06 291 LEU A O 1
ATOM 2314 N N . VAL A 1 292 ? 20.431 -13.136 -24.233 1.00 92.31 292 VAL A N 1
ATOM 2315 C CA . VAL A 1 292 ? 20.269 -14.597 -24.369 1.00 92.31 292 VAL A CA 1
ATOM 2316 C C . VAL A 1 292 ? 20.802 -15.059 -25.718 1.00 92.31 292 VAL A C 1
ATOM 2318 O O . VAL A 1 292 ? 21.593 -15.994 -25.761 1.00 92.31 292 VAL A O 1
ATOM 2321 N N . GLU A 1 293 ? 20.378 -14.404 -26.799 1.00 91.31 293 GLU A N 1
ATOM 2322 C CA . GLU A 1 293 ? 20.781 -14.756 -28.163 1.00 91.31 293 GLU A CA 1
ATOM 2323 C C . GLU A 1 293 ? 22.282 -14.535 -28.392 1.00 91.31 293 GLU A C 1
ATOM 2325 O O . GLU A 1 293 ? 22.908 -15.308 -29.107 1.00 91.31 293 GLU A O 1
ATOM 2330 N N . ALA A 1 294 ? 22.883 -13.554 -27.715 1.00 91.50 294 ALA A N 1
ATOM 2331 C CA . ALA A 1 294 ? 24.327 -13.320 -27.711 1.00 91.50 294 ALA A CA 1
ATOM 2332 C C . ALA A 1 294 ? 25.124 -14.292 -26.811 1.00 91.50 294 ALA A C 1
ATOM 2334 O O . ALA A 1 294 ? 26.325 -14.113 -26.631 1.00 91.50 294 ALA A O 1
ATOM 2335 N N . GLY A 1 295 ? 24.479 -15.288 -26.191 1.00 94.56 295 GLY A N 1
ATOM 2336 C CA . GLY A 1 295 ? 25.157 -16.293 -25.365 1.00 94.56 295 GLY A CA 1
ATOM 2337 C C . GLY A 1 295 ? 25.609 -15.801 -23.984 1.00 94.56 295 GLY A C 1
ATOM 2338 O O . GLY A 1 295 ? 26.413 -16.460 -23.327 1.00 94.56 295 GLY A O 1
ATOM 2339 N N . VAL A 1 296 ? 25.098 -14.666 -23.494 1.00 94.50 296 VAL A N 1
ATOM 2340 C CA . VAL A 1 296 ? 25.535 -14.093 -22.212 1.00 94.50 296 VAL A CA 1
ATOM 2341 C C . VAL A 1 296 ? 25.053 -14.958 -21.031 1.00 94.50 296 VAL A C 1
ATOM 2343 O O . VAL A 1 296 ? 23.839 -15.172 -20.858 1.00 94.50 296 VAL A O 1
ATOM 2346 N N . PRO A 1 297 ? 25.960 -15.408 -20.138 1.00 95.38 297 PRO A N 1
ATOM 2347 C CA . PRO A 1 297 ? 25.602 -16.251 -19.001 1.00 95.38 297 PRO A CA 1
ATOM 2348 C C . PRO A 1 297 ? 24.547 -15.621 -18.084 1.00 95.38 297 PRO A C 1
ATOM 2350 O O . PRO A 1 297 ? 24.530 -14.411 -17.843 1.00 95.38 297 PRO A O 1
ATOM 2353 N N . LYS A 1 298 ? 23.665 -16.455 -17.514 1.00 93.69 298 LYS A N 1
ATOM 2354 C CA . LYS A 1 298 ? 22.570 -16.008 -16.630 1.00 93.69 298 LYS A CA 1
ATOM 2355 C C . LYS A 1 298 ? 23.044 -15.107 -15.472 1.00 93.69 298 LYS A C 1
ATOM 2357 O O . LYS A 1 298 ? 22.402 -14.074 -15.282 1.00 93.69 298 LYS A O 1
ATOM 2362 N N . PRO A 1 299 ? 24.144 -15.405 -14.746 1.00 93.88 299 PRO A N 1
ATOM 2363 C CA . PRO A 1 299 ? 24.614 -14.531 -13.667 1.00 93.88 299 PRO A CA 1
ATOM 2364 C C . PRO A 1 299 ? 24.955 -13.115 -14.153 1.00 93.88 299 PRO A C 1
ATOM 2366 O O . PRO A 1 299 ? 24.561 -12.133 -13.528 1.00 93.88 299 PRO A O 1
ATOM 2369 N N . ARG A 1 300 ? 25.596 -12.990 -15.325 1.00 92.75 300 ARG A N 1
ATOM 2370 C CA . ARG A 1 300 ? 25.930 -11.691 -15.932 1.00 92.75 300 ARG A CA 1
ATOM 2371 C C . ARG A 1 300 ? 24.683 -10.913 -16.346 1.00 92.75 300 ARG A C 1
ATOM 2373 O O . ARG A 1 300 ? 24.596 -9.719 -16.083 1.00 92.75 300 ARG A O 1
ATOM 2380 N N . ARG A 1 301 ? 23.673 -11.589 -16.902 1.00 93.44 301 ARG A N 1
ATOM 2381 C CA . ARG A 1 301 ? 22.382 -10.958 -17.239 1.00 93.44 301 ARG A CA 1
ATOM 2382 C C . ARG A 1 301 ? 21.672 -10.383 -16.012 1.00 93.44 301 ARG A C 1
ATOM 2384 O O . ARG A 1 301 ? 21.106 -9.298 -16.098 1.00 93.44 301 ARG A O 1
ATOM 2391 N N . VAL A 1 302 ? 21.709 -11.091 -14.879 1.00 90.38 302 VAL A N 1
ATOM 2392 C CA . VAL A 1 302 ? 21.140 -10.601 -13.611 1.00 90.38 302 VAL A CA 1
ATOM 2393 C C . VAL A 1 302 ? 21.864 -9.335 -13.150 1.00 90.38 302 VAL A C 1
ATOM 2395 O O . VAL A 1 302 ? 21.198 -8.357 -12.819 1.00 90.38 302 VAL A O 1
ATOM 2398 N N . LEU A 1 303 ? 23.201 -9.314 -13.214 1.00 89.81 303 LEU A N 1
ATOM 2399 C CA . LEU A 1 303 ? 23.999 -8.129 -12.878 1.00 89.81 303 LEU A CA 1
ATOM 2400 C C . LEU A 1 303 ? 23.664 -6.928 -13.775 1.00 89.81 303 LEU A C 1
ATOM 2402 O O . LEU A 1 303 ? 23.442 -5.833 -13.267 1.00 89.81 303 LEU A O 1
ATOM 2406 N N . TYR A 1 304 ? 23.555 -7.125 -15.094 1.00 91.81 304 TYR A N 1
ATOM 2407 C CA . TYR A 1 304 ? 23.250 -6.029 -16.023 1.00 91.81 304 TYR A CA 1
ATOM 2408 C C . TYR A 1 304 ? 21.839 -5.460 -15.865 1.00 91.81 304 TYR A C 1
ATOM 2410 O O . TYR A 1 304 ? 21.599 -4.288 -16.157 1.00 91.81 304 TYR A O 1
ATOM 2418 N N . LEU A 1 305 ? 20.884 -6.269 -15.406 1.00 88.88 305 LEU A N 1
ATOM 2419 C CA . LEU A 1 305 ? 19.522 -5.806 -15.171 1.00 88.88 305 LEU A CA 1
ATOM 2420 C C . LEU A 1 305 ? 19.383 -5.129 -13.797 1.00 88.88 305 LEU A C 1
ATOM 2422 O O . LEU A 1 305 ? 18.663 -4.130 -13.707 1.00 88.88 305 LEU A O 1
ATOM 2426 N N . GLY A 1 306 ? 20.076 -5.602 -12.758 1.00 84.00 306 GLY A N 1
ATOM 2427 C CA . GLY A 1 306 ? 19.899 -5.113 -11.379 1.00 84.00 306 GLY A CA 1
ATOM 2428 C C . GLY A 1 306 ? 18.448 -5.167 -10.901 1.00 84.00 306 GLY A C 1
ATOM 2429 O O . GLY A 1 306 ? 18.078 -4.323 -10.042 1.00 84.00 306 GLY A O 1
#

Organism: NCBI:txid412755

InterPro domains:
  IPR011010 DNA breaking-rejoining enzyme, catalytic core [SSF56349] (89-298)

Sequence (306 aa):
MTAWQSNKRGTLILKRTFPGVGRIQRASGTKDPKTLKGLNEMLTSLYNAGRLDVLELIRDGHVKPLEVWKHYRLGDWSHLPTVHHVAPLADALASWIAAHDCGEDHRKSLAMSRDYLISVADRHATVSDLPDVVRTLRVMQAEMPNTFNKARSCARTFLECTIGKYSALWTDVSAIPPIAKVAKRRRHPKRPKEALAIRARLKPNAADMWWTLCTSGMRVRSEYIAGNWRVEGNGLVITSAKKGGQVERLVPLIWQPVSPGLTYWGFRQALRRLPEELAAHDARRTYTTLLVEAGVPKPRRVLYLG